Protein AF-A0A383VWU6-F1 (afdb_monomer)

Nearest PDB structures (foldseek):
  6yeu-assembly1_A  TM=5.140E-01  e=9.481E+00  Arabidopsis thaliana

InterPro domains:
  IPR003117 cAMP-dependent protein kinase regulatory subunit, dimerization-anchoring domain [PF02197] (18-50)
  IPR003117 cAMP-dependent protein kinase regulatory subunit, dimerization-anchoring domain [SM00394] (16-53)

Sequence (208 aa):
MDVEPIYCAEQIVVPSDLAGVLKAFTKEFIRSQPSNVIQFSAEYFANLAAQASSLHAVSPPSRQQLHQAYAQLQDTPTAPLADVNIACQAAGISDDTLQRVVAAGRIDTSKAVRVLEVLLLLLLTMSCETFAGTVQGIFEVFGSSSSNSSRDNVLPVADFLALLGHLAAYDSDVSAALQQQVAEALSGQLDTDYKGLLAIPALADKLA

Foldseek 3Di:
DDPDDPDDPVVDDDDPCVVVVVVVLVVVCVVVVDPDPVVSVVVVVVVVVVVVVVVPDQPQQDLQLLLQLCVVCVVPQWAQVVSSQVSSVVSVRDPSLQVVLCVVLVPDNVDTGGSLLSSLSSLVSVCPVAPLSSLQSCQSRAFDDDPPDDDWGKDFPVSVLVNLVSVVVVDVLSDPVNSVQSCVLCPPPGIDTSVSQCVRPSCVVRND

Mean predicted aligned error: 13.68 Å

Radius of gyration: 24.86 Å; Cα contacts (8 Å, |Δi|>4): 186; chains: 1; bounding box: 74×37×68 Å

Structure (mmCIF, N/CA/C/O backbone):
data_AF-A0A383VWU6-F1
#
_entry.id   AF-A0A383VWU6-F1
#
loop_
_atom_site.group_PDB
_atom_site.id
_atom_site.type_symbol
_atom_site.label_atom_id
_atom_site.label_alt_id
_atom_site.label_comp_id
_atom_site.label_asym_id
_atom_site.label_entity_id
_atom_site.label_seq_id
_atom_site.pdbx_PDB_ins_code
_atom_site.Cartn_x
_atom_site.Cartn_y
_atom_site.Cartn_z
_atom_site.occupancy
_atom_site.B_iso_or_equiv
_atom_site.auth_seq_id
_atom_site.auth_comp_id
_atom_site.auth_asym_id
_atom_site.auth_atom_id
_atom_site.pdbx_PDB_model_num
ATOM 1 N N . MET A 1 1 ? 54.947 -3.575 -33.507 1.00 40.09 1 MET A N 1
ATOM 2 C CA . MET A 1 1 ? 54.388 -2.365 -32.880 1.00 40.09 1 MET A CA 1
ATOM 3 C C . MET A 1 1 ? 53.102 -2.806 -32.236 1.00 40.09 1 MET A C 1
ATOM 5 O O . MET A 1 1 ? 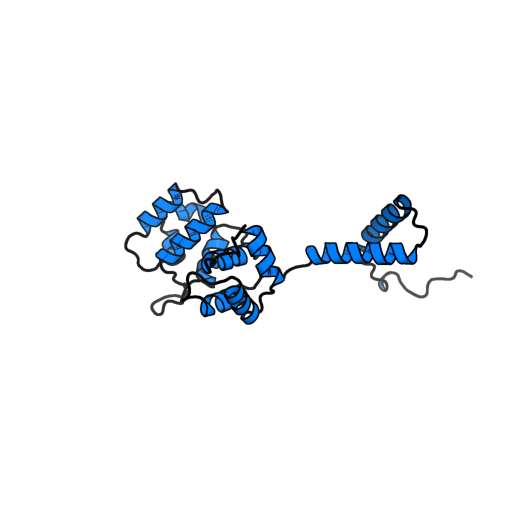52.124 -3.009 -32.946 1.00 40.09 1 MET A O 1
ATOM 9 N N . ASP A 1 2 ? 53.161 -3.084 -30.942 1.00 48.62 2 ASP A N 1
ATOM 10 C CA . ASP A 1 2 ? 52.004 -3.527 -30.177 1.00 48.62 2 ASP A CA 1
ATOM 11 C C . ASP A 1 2 ? 51.122 -2.304 -29.924 1.00 48.62 2 ASP A C 1
ATOM 13 O O . ASP A 1 2 ? 51.575 -1.295 -29.386 1.00 48.62 2 ASP A O 1
ATOM 17 N N . VAL A 1 3 ? 49.894 -2.343 -30.440 1.00 60.31 3 VAL A N 1
ATOM 18 C CA . VAL A 1 3 ? 48.913 -1.269 -30.266 1.00 60.31 3 VAL A CA 1
ATOM 19 C C . VAL A 1 3 ? 48.327 -1.435 -28.871 1.00 60.31 3 VAL A C 1
ATOM 21 O O . VAL A 1 3 ? 47.337 -2.140 -28.685 1.00 60.31 3 VAL A O 1
ATOM 24 N N . GLU A 1 4 ? 48.978 -0.837 -27.876 1.00 60.38 4 GLU A N 1
ATOM 25 C CA . GLU A 1 4 ? 48.410 -0.745 -26.535 1.00 60.38 4 GLU A CA 1
ATOM 26 C C . GLU A 1 4 ? 47.157 0.151 -26.572 1.00 60.38 4 GLU A C 1
ATOM 28 O O . GLU A 1 4 ? 47.201 1.256 -27.129 1.00 60.38 4 GLU A O 1
ATOM 33 N N . PRO A 1 5 ? 46.011 -0.310 -26.035 1.00 65.75 5 PRO A N 1
ATOM 34 C CA . PRO A 1 5 ? 44.797 0.493 -25.970 1.00 65.75 5 PRO A CA 1
ATOM 35 C C . PRO A 1 5 ? 45.034 1.789 -25.181 1.00 65.75 5 PRO A C 1
ATOM 37 O O . PRO A 1 5 ? 45.538 1.758 -24.064 1.00 65.75 5 PRO A O 1
ATOM 40 N N . ILE A 1 6 ? 44.615 2.927 -25.743 1.00 68.00 6 ILE A N 1
ATOM 41 C CA . ILE A 1 6 ? 44.799 4.280 -25.171 1.00 68.00 6 ILE A CA 1
ATOM 42 C C . ILE A 1 6 ? 44.040 4.467 -23.833 1.00 68.00 6 ILE A C 1
ATOM 44 O O . ILE A 1 6 ? 44.318 5.406 -23.090 1.00 68.00 6 ILE A O 1
ATOM 48 N N . TYR A 1 7 ? 43.096 3.578 -23.506 1.00 61.19 7 TYR A N 1
ATOM 49 C CA . TYR A 1 7 ? 42.248 3.657 -22.314 1.00 61.19 7 TYR A CA 1
ATOM 50 C C . TYR A 1 7 ? 42.588 2.551 -21.306 1.00 61.19 7 TYR A C 1
ATOM 52 O O . TYR A 1 7 ? 42.633 1.372 -21.660 1.00 61.19 7 TYR A O 1
ATOM 60 N N . CYS A 1 8 ? 42.777 2.927 -20.039 1.00 62.19 8 CYS A N 1
ATOM 61 C CA . CYS A 1 8 ? 42.994 1.985 -18.940 1.00 62.19 8 CYS A CA 1
ATOM 62 C C . CYS A 1 8 ? 41.666 1.324 -18.528 1.00 62.19 8 CYS A C 1
ATOM 64 O O . CYS A 1 8 ? 40.620 1.973 -18.534 1.00 62.19 8 CYS A O 1
ATOM 66 N N . ALA A 1 9 ? 41.701 0.052 -18.110 1.00 62.53 9 ALA A N 1
ATOM 67 C CA . ALA A 1 9 ? 40.510 -0.731 -17.741 1.00 62.53 9 ALA A CA 1
ATOM 68 C C . ALA A 1 9 ? 39.634 -0.078 -16.647 1.00 62.53 9 ALA A C 1
ATOM 70 O O . ALA A 1 9 ? 38.427 -0.288 -16.619 1.00 62.53 9 ALA A O 1
ATOM 71 N N . GLU A 1 10 ? 40.222 0.758 -15.790 1.00 67.56 10 GLU A N 1
ATOM 72 C CA . GLU A 1 10 ? 39.529 1.499 -14.725 1.00 67.56 10 GLU A CA 1
ATOM 73 C C . GLU A 1 10 ? 38.622 2.631 -15.246 1.00 67.56 10 GLU A C 1
ATOM 75 O O . GLU A 1 10 ? 37.745 3.101 -14.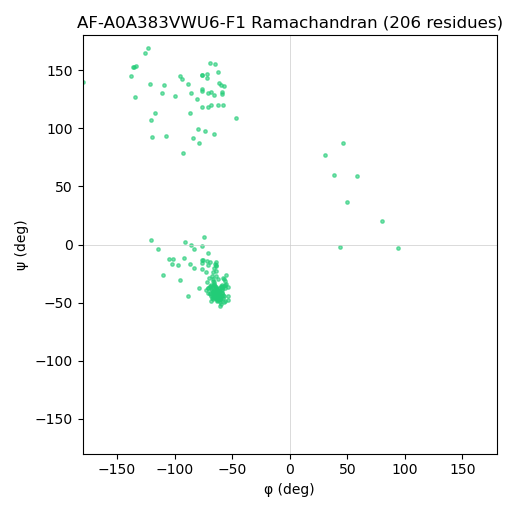527 1.00 67.56 10 GLU A O 1
ATOM 80 N N . GLN A 1 11 ? 38.808 3.076 -16.494 1.00 76.25 11 GLN A N 1
ATOM 81 C CA . GLN A 1 11 ? 38.025 4.160 -17.100 1.00 76.25 11 GLN A CA 1
ATOM 82 C C . GLN A 1 11 ? 36.729 3.665 -17.759 1.00 76.25 11 GLN A C 1
ATOM 84 O O . GLN A 1 11 ? 35.834 4.465 -18.031 1.00 76.25 11 GLN A O 1
ATOM 89 N N . ILE A 1 12 ? 36.613 2.358 -18.024 1.00 78.56 12 ILE A N 1
ATOM 90 C CA . ILE A 1 12 ? 35.447 1.745 -18.669 1.00 78.56 12 ILE A CA 1
ATOM 91 C C . ILE A 1 12 ? 34.676 0.957 -17.609 1.00 78.56 12 ILE A C 1
ATOM 93 O O . ILE A 1 12 ? 34.943 -0.216 -17.354 1.00 78.56 12 ILE A O 1
ATOM 97 N N . VAL A 1 13 ? 33.688 1.605 -16.995 1.00 80.75 13 VAL A N 1
ATOM 98 C CA . VAL A 1 13 ? 32.775 0.946 -16.055 1.00 80.75 13 VAL A CA 1
ATOM 99 C C . VAL A 1 13 ? 31.724 0.180 -16.854 1.00 80.75 13 VAL A C 1
ATOM 101 O O . VAL A 1 13 ? 30.760 0.757 -17.356 1.00 80.75 13 VAL A O 1
ATOM 104 N N . VAL A 1 14 ? 31.920 -1.130 -17.000 1.00 82.06 14 VAL A N 1
ATOM 105 C CA . VAL A 1 14 ? 30.929 -2.015 -17.620 1.00 82.06 14 VAL A CA 1
ATOM 106 C C . VAL A 1 14 ? 29.857 -2.369 -16.582 1.00 82.06 14 VAL A C 1
ATOM 108 O O . VAL A 1 14 ? 30.206 -2.885 -15.519 1.00 82.06 14 VAL A O 1
ATOM 111 N N . PRO A 1 15 ? 28.559 -2.141 -16.860 1.00 86.44 15 PRO A N 1
ATOM 112 C CA . PRO A 1 15 ? 27.489 -2.563 -15.958 1.00 86.44 15 PRO A CA 1
ATOM 113 C C . PRO A 1 15 ? 27.498 -4.085 -15.748 1.00 86.44 15 PRO A C 1
ATOM 115 O O . PRO A 1 15 ? 27.629 -4.835 -16.719 1.00 86.44 15 PRO A O 1
ATOM 118 N N . SER A 1 16 ? 27.301 -4.547 -14.507 1.00 85.50 16 SER A N 1
ATOM 119 C CA . SER A 1 16 ? 27.321 -5.979 -14.144 1.00 85.50 16 SER A CA 1
ATOM 120 C C . SER A 1 16 ? 26.343 -6.823 -14.964 1.00 85.50 16 SER A C 1
ATOM 122 O O . SER A 1 16 ? 26.639 -7.962 -15.324 1.00 85.50 16 SER A O 1
ATOM 124 N N . ASP A 1 17 ? 25.200 -6.237 -15.314 1.00 83.62 17 ASP A N 1
ATOM 125 C CA . ASP A 1 17 ? 24.075 -6.962 -15.905 1.00 83.62 17 ASP A CA 1
ATOM 126 C C . ASP A 1 17 ? 24.123 -6.980 -17.440 1.00 83.62 17 ASP A C 1
ATOM 128 O O . ASP A 1 17 ? 23.418 -7.762 -18.085 1.00 83.62 17 ASP A O 1
ATOM 132 N N . LEU A 1 18 ? 25.000 -6.168 -18.047 1.00 87.69 18 LEU A N 1
ATOM 133 C CA . LEU A 1 18 ? 25.104 -6.028 -19.501 1.00 87.69 18 LEU A CA 1
ATOM 134 C C . LEU A 1 18 ? 25.415 -7.369 -20.180 1.00 87.69 18 LEU A C 1
ATOM 136 O O . LEU A 1 18 ? 24.811 -7.714 -21.198 1.00 87.69 18 LEU A O 1
ATOM 140 N N . ALA A 1 19 ? 26.318 -8.158 -19.593 1.00 88.94 19 ALA A N 1
ATOM 141 C CA . ALA A 1 19 ? 26.678 -9.474 -20.112 1.00 88.94 19 ALA A CA 1
ATOM 142 C C . ALA A 1 19 ? 25.475 -10.437 -20.129 1.00 88.94 19 ALA A C 1
ATOM 144 O O . ALA A 1 19 ? 25.309 -11.214 -21.074 1.00 88.94 19 ALA A O 1
ATOM 145 N N . GLY A 1 20 ? 24.610 -10.363 -19.113 1.00 89.94 20 GLY A N 1
ATOM 146 C CA . GLY A 1 20 ? 23.385 -11.158 -19.030 1.00 89.94 20 GLY A CA 1
ATOM 147 C C . GLY A 1 20 ? 22.377 -10.783 -20.115 1.00 89.94 20 GLY A C 1
ATOM 148 O O . GLY A 1 20 ? 21.876 -11.663 -20.820 1.00 89.94 20 GLY A O 1
ATOM 149 N N . VAL A 1 21 ? 22.141 -9.481 -20.305 1.00 90.62 21 VAL A N 1
ATOM 150 C CA . VAL A 1 21 ? 21.221 -8.956 -21.328 1.00 90.62 21 VAL A CA 1
ATOM 151 C C . VAL A 1 21 ? 21.665 -9.373 -22.734 1.00 90.62 21 VAL A C 1
ATOM 153 O O . VAL A 1 21 ? 20.864 -9.912 -23.503 1.00 90.62 21 VAL A O 1
ATOM 156 N N . LEU A 1 22 ? 22.953 -9.206 -23.059 1.00 94.12 22 LEU A N 1
ATOM 157 C CA . LEU A 1 22 ? 23.504 -9.593 -24.363 1.00 94.12 22 LEU A CA 1
ATOM 158 C C . LEU A 1 22 ? 23.407 -11.103 -24.608 1.00 94.12 22 LEU A C 1
ATOM 160 O O . LEU A 1 22 ? 23.080 -11.533 -25.717 1.00 94.12 22 LEU A O 1
ATOM 164 N N . LYS A 1 23 ? 23.639 -11.924 -23.577 1.00 91.88 23 LYS A N 1
ATOM 165 C CA . LYS A 1 23 ? 23.513 -13.384 -23.668 1.00 91.88 23 LYS A CA 1
ATOM 166 C C . LYS A 1 23 ? 22.075 -13.814 -23.961 1.00 91.88 23 LYS A C 1
ATOM 168 O O . LYS A 1 23 ? 21.867 -14.677 -24.814 1.00 91.88 23 LYS A O 1
ATOM 173 N N . ALA A 1 24 ? 21.095 -13.222 -23.277 1.00 92.56 24 ALA A N 1
ATOM 174 C CA . ALA A 1 24 ? 19.678 -13.519 -23.488 1.00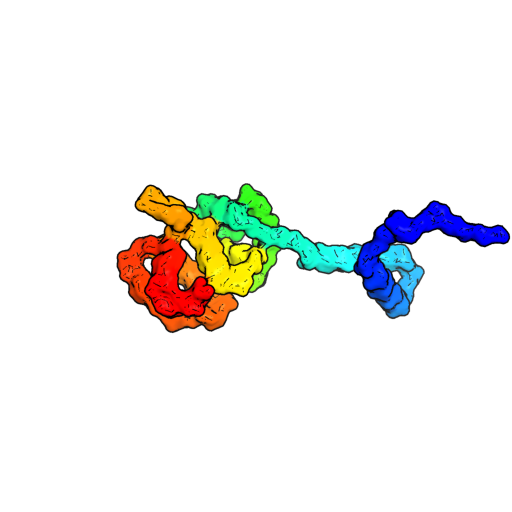 92.56 24 ALA A CA 1
ATOM 175 C C . ALA A 1 24 ? 19.228 -13.136 -24.906 1.00 92.56 24 ALA A C 1
ATOM 177 O O . ALA A 1 24 ? 18.658 -13.970 -25.610 1.00 92.56 24 ALA A O 1
ATOM 178 N N . PHE A 1 25 ? 19.583 -11.927 -25.355 1.00 95.25 25 PHE A N 1
ATOM 179 C CA . PHE A 1 25 ? 19.312 -11.473 -26.718 1.00 95.25 25 PHE A CA 1
ATOM 180 C C . PHE A 1 25 ? 19.925 -12.410 -27.765 1.00 95.25 25 PHE A C 1
ATOM 182 O O . PHE A 1 25 ? 19.229 -12.872 -28.665 1.00 95.25 25 PHE A O 1
ATOM 189 N N . THR A 1 26 ? 21.206 -12.756 -27.617 1.00 94.38 26 THR A N 1
ATOM 190 C CA . THR A 1 26 ? 21.916 -13.627 -28.569 1.00 94.38 26 THR A CA 1
ATOM 191 C C . THR A 1 26 ? 21.270 -15.010 -28.656 1.00 94.38 26 THR A C 1
ATOM 193 O O . THR A 1 26 ? 21.133 -15.566 -29.745 1.00 94.38 26 THR A O 1
ATOM 196 N N . LYS A 1 27 ? 20.829 -15.569 -27.523 1.00 95.06 27 LYS A N 1
ATOM 197 C CA . LYS A 1 27 ? 20.132 -16.860 -27.487 1.00 95.06 27 LYS A CA 1
ATOM 198 C C . LYS A 1 27 ? 18.813 -16.809 -28.259 1.00 95.06 27 LYS A C 1
ATOM 200 O O . LYS A 1 27 ? 18.537 -17.716 -29.041 1.00 95.06 27 LYS A O 1
ATOM 205 N N . GLU A 1 28 ? 18.023 -15.760 -28.054 1.00 93.31 28 GLU A N 1
ATOM 206 C CA . GLU A 1 28 ? 16.754 -15.583 -28.761 1.00 93.31 28 GLU A CA 1
ATOM 207 C C . GLU A 1 28 ? 16.956 -15.306 -30.248 1.00 93.31 28 GLU A C 1
ATOM 209 O O . GLU A 1 28 ? 16.257 -15.888 -31.070 1.00 93.31 28 GLU A O 1
ATOM 214 N N . PHE A 1 29 ? 17.974 -14.525 -30.604 1.00 93.94 29 PHE A N 1
ATOM 215 C CA . PHE A 1 29 ? 18.350 -14.256 -31.988 1.00 93.94 29 PHE A CA 1
ATOM 216 C C . PHE A 1 29 ? 18.746 -15.531 -32.755 1.00 93.94 29 PHE A C 1
ATOM 218 O O . PHE A 1 29 ? 18.285 -15.765 -33.871 1.00 93.94 29 PHE A O 1
ATOM 225 N N . ILE A 1 30 ? 19.571 -16.395 -32.148 1.00 93.81 30 ILE A N 1
ATOM 226 C CA . ILE A 1 30 ? 19.969 -17.681 -32.750 1.00 93.81 30 ILE A CA 1
ATOM 227 C C . ILE A 1 30 ? 18.759 -18.608 -32.909 1.00 93.81 30 ILE A C 1
ATOM 229 O O . ILE A 1 30 ? 18.676 -19.350 -33.888 1.00 93.81 30 ILE A O 1
ATOM 233 N N . ARG A 1 31 ? 17.822 -18.576 -31.955 1.00 92.94 31 ARG A N 1
ATOM 234 C CA . ARG A 1 31 ? 16.615 -19.411 -31.967 1.00 92.94 31 ARG A CA 1
ATOM 235 C C . ARG A 1 31 ? 15.618 -18.979 -33.040 1.00 92.94 31 ARG A C 1
ATOM 237 O O . ARG A 1 31 ? 15.023 -19.840 -33.678 1.00 92.94 31 ARG A O 1
ATOM 244 N N . SER A 1 32 ? 15.413 -17.675 -33.208 1.00 89.88 32 SER A N 1
ATOM 245 C CA . SER A 1 32 ? 14.420 -17.123 -34.133 1.00 89.88 32 SER A CA 1
ATOM 246 C C . SER A 1 32 ? 14.917 -17.020 -35.575 1.00 89.88 32 SER A C 1
ATOM 248 O O . SER A 1 32 ? 14.085 -16.945 -36.474 1.00 89.88 32 SER A O 1
ATOM 250 N N . GLN A 1 33 ? 16.241 -17.025 -35.791 1.00 93.38 33 GLN A N 1
ATOM 251 C CA . GLN A 1 33 ? 16.896 -16.854 -37.098 1.00 93.38 33 GLN A CA 1
ATOM 252 C C . GLN A 1 33 ? 16.198 -15.810 -37.990 1.00 93.38 33 GLN A C 1
ATOM 254 O O . GLN A 1 33 ? 15.702 -16.133 -39.074 1.00 93.38 33 GLN A O 1
ATOM 259 N N . PRO A 1 34 ? 16.113 -14.550 -37.534 1.00 93.06 34 PRO A N 1
ATOM 260 C CA . PRO A 1 34 ? 15.328 -13.539 -38.216 1.00 93.06 34 PRO A CA 1
ATOM 261 C C . PRO A 1 34 ? 16.010 -13.121 -39.522 1.00 93.06 34 PRO A C 1
ATOM 263 O O . PRO A 1 34 ? 17.230 -12.974 -39.594 1.00 93.06 34 PRO A O 1
ATOM 266 N N . SER A 1 35 ? 15.210 -12.859 -40.553 1.00 92.19 35 SER A N 1
ATOM 267 C CA . SER A 1 35 ? 15.702 -12.354 -41.840 1.00 92.19 35 SER A CA 1
ATOM 268 C C . SER A 1 35 ? 16.206 -10.909 -41.754 1.00 92.19 35 SER A C 1
ATOM 270 O O . SER A 1 35 ? 17.106 -10.526 -42.499 1.00 92.19 35 SER A O 1
ATOM 272 N N . ASN A 1 36 ? 15.651 -10.109 -40.835 1.00 94.38 36 ASN A N 1
ATOM 273 C CA . ASN A 1 36 ? 16.046 -8.723 -40.599 1.00 94.38 36 ASN A CA 1
ATOM 274 C C . ASN A 1 36 ? 16.527 -8.516 -39.157 1.00 94.38 36 ASN A C 1
ATOM 276 O O . ASN A 1 36 ? 15.737 -8.462 -38.214 1.00 94.38 36 ASN A O 1
ATOM 280 N N . VAL A 1 37 ? 17.841 -8.346 -39.011 1.00 93.31 37 VAL A N 1
ATOM 281 C CA . VAL A 1 37 ? 18.512 -8.184 -37.716 1.00 93.31 37 VAL A CA 1
ATOM 282 C C . VAL A 1 37 ? 18.060 -6.923 -36.988 1.00 93.31 37 VAL A C 1
ATOM 284 O O . VAL A 1 37 ? 17.779 -6.974 -35.792 1.00 93.31 37 VAL A O 1
ATOM 287 N N . ILE A 1 38 ? 17.982 -5.795 -37.697 1.00 94.56 38 ILE A N 1
ATOM 288 C CA . ILE A 1 38 ? 17.682 -4.494 -37.089 1.00 94.56 38 ILE A CA 1
ATOM 289 C C . ILE A 1 38 ? 16.249 -4.476 -36.573 1.00 94.56 38 ILE A C 1
ATOM 291 O O . ILE A 1 38 ? 16.016 -4.089 -35.430 1.00 94.56 38 ILE A O 1
ATOM 295 N N . GLN A 1 39 ? 15.307 -4.955 -37.388 1.00 93.12 39 GLN A N 1
ATOM 296 C CA . GLN A 1 39 ? 13.901 -5.010 -37.002 1.00 93.12 39 GLN A CA 1
ATOM 297 C C . GLN A 1 39 ? 13.685 -5.942 -35.805 1.00 93.12 39 GLN A C 1
ATOM 299 O O . GLN A 1 39 ? 13.097 -5.523 -34.812 1.00 93.12 39 GLN A O 1
ATOM 304 N N . PHE A 1 40 ? 14.237 -7.160 -35.851 1.00 95.19 40 PHE A N 1
ATOM 305 C CA . PHE A 1 40 ? 14.147 -8.093 -34.729 1.00 95.19 40 PHE A CA 1
ATOM 306 C C . PHE A 1 40 ? 14.758 -7.516 -33.447 1.00 95.19 40 PHE A C 1
ATOM 308 O O . PHE A 1 40 ? 14.187 -7.665 -32.372 1.00 95.19 40 PHE A O 1
ATOM 315 N N . SER A 1 41 ? 15.904 -6.837 -33.546 1.00 94.69 41 SER A N 1
ATOM 316 C CA . SER A 1 41 ? 16.549 -6.223 -32.380 1.00 94.69 41 SER A CA 1
ATOM 317 C C . SER A 1 41 ? 15.680 -5.122 -31.776 1.00 94.69 41 SER A C 1
ATOM 319 O O . SER A 1 41 ? 15.486 -5.099 -30.562 1.00 94.69 41 SER A O 1
ATOM 321 N N . ALA A 1 42 ? 15.129 -4.237 -32.613 1.00 92.88 42 ALA A N 1
ATOM 322 C CA . ALA A 1 42 ? 14.250 -3.164 -32.162 1.00 92.88 42 ALA A CA 1
ATOM 323 C C . ALA A 1 42 ? 13.003 -3.721 -31.462 1.00 92.88 42 ALA A C 1
ATOM 325 O O . ALA A 1 42 ? 12.681 -3.295 -30.356 1.00 92.88 42 ALA A O 1
ATOM 326 N N . GLU A 1 43 ? 12.347 -4.715 -32.062 1.00 93.00 43 GLU A N 1
ATOM 327 C CA . GLU A 1 43 ? 11.168 -5.370 -31.490 1.00 93.00 43 GLU A CA 1
ATOM 328 C C . GLU A 1 43 ? 11.501 -6.117 -30.191 1.00 93.00 43 GLU A C 1
ATOM 330 O O . GLU A 1 43 ? 10.788 -5.979 -29.198 1.00 93.00 43 GLU A O 1
ATOM 335 N N . TYR A 1 44 ? 12.606 -6.867 -30.153 1.00 94.12 44 TYR A N 1
ATOM 336 C CA . TYR A 1 44 ? 13.042 -7.601 -28.965 1.00 94.12 44 TYR A CA 1
ATOM 337 C C . TYR A 1 44 ? 13.283 -6.666 -27.778 1.00 94.12 44 TYR A C 1
ATOM 339 O O . TYR A 1 44 ? 12.738 -6.891 -26.696 1.00 94.12 44 TYR A O 1
ATOM 347 N N . PHE A 1 45 ? 14.069 -5.601 -27.969 1.00 94.12 45 PHE A N 1
ATOM 348 C CA . PHE A 1 45 ? 14.364 -4.662 -26.888 1.00 94.12 45 PHE A CA 1
ATOM 349 C C . PHE A 1 45 ? 13.162 -3.789 -26.527 1.00 94.12 45 PHE A C 1
ATOM 351 O O . PHE A 1 45 ? 12.997 -3.492 -25.349 1.00 94.12 45 PHE A O 1
ATOM 358 N N . ALA A 1 46 ? 12.283 -3.442 -27.475 1.00 88.50 46 ALA A N 1
ATOM 359 C CA . ALA A 1 46 ? 11.023 -2.763 -27.167 1.00 88.50 46 ALA A CA 1
ATOM 360 C C . ALA A 1 46 ? 10.106 -3.640 -26.299 1.00 88.50 46 ALA A C 1
ATOM 362 O O . ALA A 1 46 ? 9.568 -3.169 -25.301 1.00 88.50 46 ALA A O 1
ATOM 363 N N . ASN A 1 47 ? 9.983 -4.930 -26.619 1.00 87.44 47 ASN A N 1
ATOM 364 C CA . ASN A 1 47 ? 9.199 -5.879 -25.829 1.00 87.44 47 ASN A CA 1
ATOM 365 C C . ASN A 1 47 ? 9.821 -6.140 -24.456 1.00 87.44 47 ASN A C 1
ATOM 367 O O . ASN A 1 47 ? 9.098 -6.265 -23.468 1.00 87.44 47 ASN A O 1
ATOM 371 N N . LEU A 1 48 ? 11.151 -6.234 -24.379 1.00 87.12 48 LEU A N 1
ATOM 372 C CA . LEU A 1 48 ? 11.863 -6.383 -23.114 1.00 87.12 48 LEU A CA 1
ATOM 373 C C . LEU A 1 48 ? 11.706 -5.129 -22.251 1.00 87.12 48 LEU A C 1
ATOM 375 O O . LEU A 1 48 ? 11.467 -5.254 -21.057 1.00 87.12 48 LEU A O 1
ATOM 379 N N . ALA A 1 49 ? 11.775 -3.938 -22.851 1.00 81.88 49 ALA A N 1
ATOM 380 C CA . ALA A 1 49 ? 11.536 -2.672 -22.174 1.00 81.88 49 ALA A CA 1
ATOM 381 C C . ALA A 1 49 ? 10.084 -2.552 -21.705 1.00 81.88 49 ALA A C 1
ATOM 383 O O . ALA A 1 49 ? 9.878 -2.196 -20.562 1.00 81.88 49 ALA A O 1
ATOM 384 N N . ALA A 1 50 ? 9.083 -2.919 -22.509 1.00 74.94 50 ALA A N 1
ATOM 385 C CA . ALA A 1 50 ? 7.678 -2.892 -22.097 1.00 74.94 50 ALA A CA 1
ATOM 386 C C . ALA A 1 50 ? 7.381 -3.878 -20.950 1.00 74.94 50 ALA A C 1
ATOM 388 O O . ALA A 1 50 ? 6.697 -3.532 -19.987 1.00 74.94 50 ALA A O 1
ATOM 389 N N . GLN A 1 51 ? 7.945 -5.090 -21.008 1.00 71.69 51 GLN A N 1
ATOM 390 C CA . GLN A 1 51 ? 7.875 -6.056 -19.906 1.00 71.69 51 GLN A CA 1
ATOM 391 C C . GLN A 1 51 ? 8.607 -5.538 -18.668 1.00 71.69 51 GLN A C 1
ATOM 393 O O . GLN A 1 51 ? 8.074 -5.605 -17.562 1.00 71.69 51 GLN A O 1
ATOM 398 N N . ALA A 1 52 ? 9.794 -4.959 -18.842 1.00 63.28 52 ALA A N 1
ATOM 399 C CA . ALA A 1 52 ? 10.528 -4.335 -17.757 1.00 63.28 52 ALA A CA 1
ATOM 400 C C . ALA A 1 52 ? 9.762 -3.141 -17.189 1.00 63.28 52 ALA A C 1
ATOM 402 O O . ALA A 1 52 ? 9.718 -3.035 -15.985 1.00 63.28 52 ALA A O 1
ATOM 403 N N . SER A 1 53 ? 9.082 -2.313 -17.985 1.00 54.31 53 SER A N 1
ATOM 404 C CA . SER A 1 53 ? 8.215 -1.209 -17.544 1.00 54.31 53 SER A CA 1
ATOM 405 C C . SER A 1 53 ? 6.971 -1.705 -16.810 1.00 54.31 53 SER A C 1
ATOM 407 O O . SER A 1 53 ? 6.534 -1.073 -15.855 1.00 54.31 53 SER A O 1
ATOM 409 N N . SER A 1 54 ? 6.446 -2.885 -17.159 1.00 51.25 54 SER A N 1
ATOM 410 C CA . SER A 1 54 ? 5.426 -3.550 -16.337 1.00 51.25 54 SER A CA 1
ATOM 411 C C . SER A 1 54 ? 5.972 -3.991 -14.965 1.00 51.25 54 SER A C 1
ATOM 413 O O . SER A 1 54 ? 5.201 -4.131 -14.015 1.00 51.25 54 SER A O 1
ATOM 415 N N . LEU A 1 55 ? 7.295 -4.117 -14.824 1.00 49.88 55 LEU A N 1
ATOM 416 C CA . LEU A 1 55 ? 8.011 -4.416 -13.578 1.00 49.88 55 LEU A CA 1
ATOM 417 C C . LEU A 1 55 ? 8.720 -3.185 -12.968 1.00 49.88 55 LEU A C 1
ATOM 419 O O . LEU A 1 55 ? 9.144 -3.238 -11.815 1.00 49.88 55 LEU A O 1
ATOM 423 N N . HIS A 1 56 ? 8.844 -2.075 -13.703 1.00 46.03 56 HIS A N 1
ATOM 424 C CA . HIS A 1 56 ? 9.617 -0.906 -13.311 1.00 46.03 56 HIS A CA 1
ATOM 425 C C . HIS A 1 56 ? 8.736 -0.045 -12.424 1.00 46.03 56 HIS A C 1
ATOM 427 O O . HIS A 1 56 ? 7.958 0.777 -12.895 1.00 46.03 56 HIS A O 1
ATOM 433 N N . ALA A 1 57 ? 8.874 -0.322 -11.129 1.00 47.84 57 ALA A N 1
ATOM 434 C CA . ALA A 1 57 ? 8.669 0.576 -10.009 1.00 47.84 57 ALA A CA 1
ATOM 435 C C . ALA A 1 57 ? 7.616 1.655 -10.268 1.00 47.84 57 ALA A C 1
ATOM 437 O O . ALA A 1 57 ? 7.921 2.836 -10.431 1.00 47.84 57 ALA A O 1
ATOM 438 N N . VAL A 1 58 ? 6.354 1.241 -10.184 1.00 54.56 58 VAL A N 1
ATOM 439 C CA . VAL A 1 58 ? 5.417 2.077 -9.448 1.00 54.56 58 VAL A CA 1
ATOM 440 C C . VAL A 1 58 ? 6.130 2.432 -8.145 1.00 54.56 58 VAL A C 1
ATOM 442 O O . VAL A 1 58 ? 6.389 1.542 -7.333 1.00 54.56 58 VAL A O 1
ATOM 445 N N . SER A 1 59 ? 6.549 3.692 -7.997 1.00 66.31 59 SER A N 1
ATOM 446 C CA . SER A 1 59 ? 7.064 4.143 -6.712 1.00 66.31 59 SER A CA 1
ATOM 447 C C . SER A 1 59 ? 5.933 3.892 -5.730 1.00 66.31 59 SER A C 1
ATOM 449 O O . SER A 1 59 ? 4.825 4.399 -5.954 1.00 66.31 59 SER A O 1
ATOM 451 N N . PRO A 1 60 ? 6.158 3.070 -4.700 1.00 70.56 60 PRO A N 1
ATOM 452 C CA . PRO A 1 60 ? 5.112 2.837 -3.739 1.00 70.56 60 PRO A CA 1
ATOM 453 C C . PRO A 1 60 ? 4.803 4.211 -3.096 1.00 70.56 60 PRO A C 1
ATOM 455 O O . PRO A 1 60 ? 5.720 5.020 -2.888 1.00 70.56 60 PRO A O 1
ATOM 458 N N . PRO A 1 61 ? 3.521 4.531 -2.869 1.00 81.12 61 PRO A N 1
ATOM 459 C CA . PRO A 1 61 ? 3.098 5.864 -2.450 1.00 81.12 61 PRO A CA 1
ATOM 460 C C . PRO A 1 61 ? 3.583 6.148 -1.033 1.00 81.12 61 PRO A C 1
ATOM 462 O O . PRO A 1 61 ? 3.360 5.329 -0.155 1.00 81.12 61 PRO A O 1
ATOM 465 N N . SER A 1 62 ? 4.210 7.294 -0.769 1.00 84.81 62 SER A N 1
ATOM 466 C CA . SER A 1 62 ? 4.692 7.583 0.587 1.00 84.81 62 SER A CA 1
ATOM 467 C C . SER A 1 62 ? 3.530 7.720 1.583 1.00 84.81 62 SER A C 1
ATOM 469 O O . SER A 1 62 ? 2.415 8.101 1.214 1.00 84.81 62 SER A O 1
ATOM 471 N N . ARG A 1 63 ? 3.788 7.473 2.877 1.00 82.25 63 ARG A N 1
ATOM 472 C CA . ARG A 1 63 ? 2.770 7.617 3.942 1.00 82.25 63 ARG A CA 1
ATOM 473 C C . ARG A 1 63 ? 2.109 8.999 3.935 1.00 82.25 63 ARG A C 1
ATOM 475 O O . ARG A 1 63 ? 0.905 9.103 4.136 1.00 82.25 63 ARG A O 1
ATOM 482 N N . GLN A 1 64 ? 2.877 10.048 3.634 1.00 83.69 64 GLN A N 1
ATOM 483 C CA . GLN A 1 64 ? 2.359 11.412 3.526 1.00 83.69 64 GLN A CA 1
ATOM 484 C C . GLN A 1 64 ? 1.380 11.569 2.353 1.00 83.69 64 GLN A C 1
ATOM 486 O O . GLN A 1 64 ? 0.364 12.243 2.498 1.00 83.69 64 GLN A O 1
ATOM 491 N N . GLN A 1 65 ? 1.655 10.932 1.210 1.00 87.44 65 GLN A N 1
ATOM 492 C CA . GLN A 1 65 ? 0.752 10.957 0.056 1.00 87.44 65 GLN A CA 1
ATOM 493 C C . GLN A 1 65 ? -0.551 10.213 0.363 1.00 87.44 65 GLN A C 1
ATOM 495 O O . GLN A 1 65 ? -1.630 10.702 0.044 1.00 87.44 65 GLN A O 1
ATOM 500 N N . LEU A 1 66 ? -0.471 9.066 1.044 1.00 86.44 66 LEU A N 1
ATOM 501 C CA . LEU A 1 66 ? -1.663 8.325 1.465 1.00 86.44 66 LEU A CA 1
ATOM 502 C C . LEU A 1 66 ? -2.502 9.110 2.472 1.00 86.44 66 LEU A C 1
ATOM 504 O O . LEU A 1 66 ? -3.718 9.176 2.318 1.00 86.44 66 LEU A O 1
ATOM 508 N N . HIS A 1 67 ? -1.865 9.757 3.450 1.00 86.50 67 HIS A N 1
ATOM 509 C CA . HIS A 1 67 ? -2.562 10.611 4.408 1.00 86.50 67 HIS A CA 1
ATOM 510 C C . HIS A 1 67 ? -3.250 11.796 3.713 1.00 86.50 67 HIS A C 1
ATOM 512 O O . HIS A 1 67 ? -4.399 12.111 4.007 1.00 86.50 67 HIS A O 1
ATOM 518 N N . GLN A 1 68 ? -2.587 12.424 2.737 1.00 87.12 68 GLN A N 1
ATOM 519 C CA . GLN A 1 68 ? -3.171 13.521 1.967 1.00 87.12 68 GLN A CA 1
ATOM 520 C C . GLN A 1 68 ? -4.360 13.065 1.107 1.00 87.12 68 GLN A C 1
ATOM 522 O O . GLN A 1 68 ? -5.367 13.769 1.046 1.00 87.12 68 GLN A O 1
ATOM 527 N N . ALA A 1 69 ? -4.267 11.894 0.471 1.00 87.38 69 ALA A N 1
ATOM 528 C CA . ALA A 1 69 ? -5.378 11.309 -0.278 1.00 87.38 69 ALA A CA 1
ATOM 529 C C . ALA A 1 69 ? -6.553 10.949 0.649 1.00 87.38 69 ALA A C 1
ATOM 531 O O . ALA A 1 69 ? -7.705 11.219 0.315 1.00 87.38 69 ALA A O 1
ATOM 532 N N . TYR A 1 70 ? -6.265 10.401 1.835 1.00 87.44 70 TYR A N 1
ATOM 533 C CA . TYR A 1 70 ? -7.275 10.108 2.850 1.00 87.44 70 TYR A CA 1
ATOM 534 C C . TYR A 1 70 ? -7.975 11.373 3.349 1.00 87.44 70 TYR A C 1
ATOM 536 O O . TYR A 1 70 ? -9.198 11.417 3.366 1.00 87.44 70 TYR A O 1
ATOM 544 N N . ALA A 1 71 ? -7.230 12.431 3.674 1.00 86.12 71 ALA A N 1
ATOM 545 C CA . ALA A 1 71 ? -7.794 13.686 4.169 1.00 86.12 71 ALA A CA 1
ATOM 546 C C . ALA A 1 71 ? -8.798 14.327 3.190 1.00 86.12 71 ALA A C 1
ATOM 548 O O . ALA A 1 71 ? -9.731 15.001 3.618 1.00 86.12 71 ALA A O 1
ATOM 549 N N . GLN A 1 72 ? -8.641 14.101 1.880 1.00 86.12 72 GLN A N 1
ATOM 550 C CA . GLN A 1 72 ? -9.591 14.571 0.863 1.00 86.12 72 GLN A CA 1
ATOM 551 C C . GLN A 1 72 ? -10.880 13.741 0.796 1.00 86.12 72 GLN A C 1
ATOM 553 O O . GLN A 1 72 ? -11.888 14.226 0.286 1.00 86.12 72 GLN A O 1
ATOM 558 N N . LEU A 1 73 ? -10.852 12.504 1.291 1.00 85.56 73 LEU A N 1
ATOM 559 C CA . LEU A 1 73 ? -11.944 11.537 1.185 1.00 85.56 73 LEU A CA 1
ATOM 560 C C . LEU A 1 73 ? -12.477 11.065 2.547 1.00 85.56 73 LEU A C 1
ATOM 562 O O . LEU A 1 73 ? -13.365 10.218 2.575 1.00 85.56 73 LEU A O 1
ATOM 566 N N . GLN A 1 74 ? -11.977 11.604 3.663 1.00 80.50 74 GLN A N 1
ATOM 567 C CA . GLN A 1 74 ? -12.305 11.155 5.025 1.00 80.50 74 GLN A CA 1
ATOM 568 C C . GLN A 1 74 ? -13.815 11.180 5.320 1.00 80.50 74 GLN A C 1
ATOM 570 O O . GLN A 1 74 ? -14.333 10.283 5.975 1.00 80.50 74 GLN A O 1
ATOM 575 N N . ASP A 1 75 ? -14.542 12.157 4.765 1.00 81.69 75 ASP A N 1
ATOM 576 C CA . ASP A 1 75 ? -15.992 12.303 4.953 1.00 81.69 75 ASP A CA 1
ATOM 577 C C . ASP A 1 75 ? -16.812 11.411 3.999 1.00 81.69 75 ASP A C 1
ATOM 579 O O . ASP A 1 75 ? -18.043 11.384 4.052 1.00 81.69 75 ASP A O 1
ATOM 583 N N . THR A 1 76 ? -16.143 10.689 3.093 1.00 82.81 76 THR A N 1
ATOM 584 C CA . THR A 1 76 ? -16.767 9.911 2.018 1.00 82.81 76 THR A CA 1
ATOM 585 C C . THR A 1 76 ? -16.410 8.426 2.151 1.00 82.81 76 THR A C 1
ATOM 587 O O . THR A 1 76 ? -15.412 7.972 1.594 1.00 82.81 76 THR A O 1
ATOM 590 N N . PRO A 1 77 ? -17.233 7.610 2.837 1.00 80.06 77 PRO A N 1
ATOM 591 C CA . PRO A 1 77 ? -16.917 6.197 3.069 1.00 80.06 77 PRO A CA 1
ATOM 592 C C . PRO A 1 77 ? -16.912 5.363 1.776 1.00 80.06 77 PRO A C 1
ATOM 594 O O . PRO A 1 77 ? -16.178 4.376 1.660 1.00 80.06 77 PRO A O 1
ATOM 597 N N . THR A 1 78 ? -17.719 5.759 0.786 1.00 85.81 78 THR A N 1
ATOM 598 C CA . THR A 1 78 ? -17.792 5.120 -0.533 1.00 85.81 78 THR A CA 1
ATOM 599 C C . THR A 1 78 ? -17.787 6.158 -1.642 1.00 85.81 78 THR A C 1
ATOM 601 O O . THR A 1 78 ? -18.643 7.042 -1.646 1.00 85.81 78 THR A O 1
ATOM 604 N N . ALA A 1 79 ? -16.885 6.008 -2.606 1.00 86.44 79 ALA A N 1
ATOM 605 C CA . ALA A 1 79 ? -16.735 6.911 -3.743 1.00 86.44 79 ALA A CA 1
ATOM 606 C C . ALA A 1 79 ? -16.542 6.107 -5.041 1.00 86.44 79 ALA A C 1
ATOM 608 O O . ALA A 1 79 ? -16.054 4.972 -4.998 1.00 86.44 79 ALA A O 1
ATOM 609 N N . PRO A 1 80 ? -16.929 6.636 -6.213 1.00 88.19 80 PRO A N 1
ATOM 610 C CA . PRO A 1 80 ? -16.544 6.021 -7.477 1.00 88.19 80 PRO A CA 1
ATOM 611 C C . PRO A 1 80 ? -15.015 6.040 -7.616 1.00 88.19 80 PRO A C 1
ATOM 613 O O . PRO A 1 80 ? -14.348 6.963 -7.149 1.00 88.19 80 PRO A O 1
ATOM 616 N N . LEU A 1 81 ? -14.449 5.038 -8.297 1.00 85.50 81 LEU A N 1
ATOM 617 C CA . LEU A 1 81 ? -12.992 4.927 -8.453 1.00 85.50 81 LEU A CA 1
ATOM 618 C C . LEU A 1 81 ? -12.370 6.174 -9.103 1.00 85.50 81 LEU A C 1
ATOM 620 O O . LEU A 1 81 ? -11.231 6.510 -8.802 1.00 85.50 81 LEU A O 1
ATOM 624 N N . ALA A 1 82 ? -13.120 6.875 -9.957 1.00 86.81 82 ALA A N 1
ATOM 625 C CA . ALA A 1 82 ? -12.681 8.125 -10.570 1.00 86.81 82 ALA A CA 1
ATOM 626 C C . ALA A 1 82 ? -12.363 9.209 -9.525 1.00 86.81 82 ALA A C 1
ATOM 628 O O . ALA A 1 82 ? -11.322 9.851 -9.624 1.00 86.81 82 ALA A O 1
ATOM 629 N N . ASP A 1 83 ? -13.200 9.363 -8.497 1.00 88.12 83 ASP A N 1
ATOM 630 C CA . ASP A 1 83 ? -12.993 10.362 -7.442 1.00 88.12 83 ASP A CA 1
ATOM 631 C C . ASP A 1 83 ? -11.810 9.973 -6.547 1.00 88.12 83 ASP A C 1
ATOM 633 O O . ASP A 1 83 ? -10.998 10.821 -6.173 1.00 88.12 83 ASP A O 1
ATOM 637 N N . VAL A 1 84 ? -11.650 8.670 -6.281 1.00 86.62 84 VAL A N 1
ATOM 638 C CA . VAL A 1 84 ? -10.474 8.143 -5.571 1.00 86.62 84 VAL A CA 1
ATOM 639 C C . VAL A 1 84 ? -9.198 8.383 -6.375 1.00 86.62 84 VAL A C 1
ATOM 641 O O . VAL A 1 84 ? -8.197 8.820 -5.816 1.00 86.62 84 VAL A O 1
ATOM 644 N N . ASN A 1 85 ? -9.234 8.168 -7.691 1.00 88.88 85 ASN A N 1
ATOM 645 C CA . ASN A 1 85 ? -8.104 8.433 -8.575 1.00 88.88 85 ASN A CA 1
ATOM 646 C C . ASN A 1 85 ? -7.741 9.923 -8.592 1.00 88.88 85 ASN A C 1
ATOM 648 O O . ASN A 1 85 ? -6.569 10.262 -8.463 1.00 88.88 85 ASN A O 1
ATOM 652 N N . ILE A 1 86 ? -8.728 10.821 -8.651 1.00 88.75 86 ILE A N 1
ATOM 653 C CA . ILE A 1 86 ? -8.492 12.269 -8.563 1.00 88.75 86 ILE A CA 1
ATOM 654 C C . ILE A 1 86 ? -7.782 12.625 -7.248 1.00 88.75 86 ILE A C 1
ATOM 656 O O . ILE A 1 86 ? -6.787 13.351 -7.275 1.00 88.75 86 ILE A O 1
ATOM 660 N N . ALA A 1 87 ? -8.233 12.081 -6.114 1.00 88.50 87 ALA A N 1
ATOM 661 C CA . ALA A 1 87 ? -7.603 12.329 -4.817 1.00 88.50 87 ALA A CA 1
ATOM 662 C C . ALA A 1 87 ? -6.179 11.748 -4.729 1.00 88.50 87 ALA A C 1
ATOM 664 O O . ALA A 1 87 ? -5.249 12.406 -4.255 1.00 88.50 87 ALA A O 1
ATOM 665 N N . CYS A 1 88 ? -5.975 10.535 -5.248 1.00 88.25 88 CYS A N 1
ATOM 666 C CA . CYS A 1 88 ? -4.664 9.899 -5.344 1.00 88.25 88 CYS A CA 1
ATOM 667 C C . CYS A 1 88 ? -3.697 10.722 -6.212 1.00 88.25 88 CYS A C 1
ATOM 669 O O . CYS A 1 88 ? -2.574 10.993 -5.785 1.00 88.25 88 CYS A O 1
ATOM 671 N N . GLN A 1 89 ? -4.133 11.191 -7.382 1.00 88.38 89 GLN A N 1
ATOM 672 C CA . GLN A 1 89 ? -3.330 12.038 -8.268 1.00 88.38 89 GLN A CA 1
ATOM 673 C C . GLN A 1 89 ? -3.007 13.391 -7.632 1.00 88.38 89 GLN A C 1
ATOM 675 O O . GLN A 1 89 ? -1.873 13.859 -7.737 1.00 88.38 89 GLN A O 1
ATOM 680 N N . ALA A 1 90 ? -3.961 13.999 -6.920 1.00 88.25 90 ALA A N 1
ATOM 681 C CA . ALA A 1 90 ? -3.738 15.240 -6.181 1.00 88.25 90 ALA A CA 1
ATOM 682 C C . ALA A 1 90 ? -2.689 15.081 -5.065 1.00 88.25 90 ALA A C 1
ATOM 684 O O . ALA A 1 90 ? -1.971 16.031 -4.753 1.00 88.25 90 ALA A O 1
ATOM 685 N N . ALA A 1 91 ? -2.565 13.880 -4.495 1.00 87.50 91 ALA A N 1
ATOM 686 C CA . ALA A 1 91 ? -1.513 13.520 -3.548 1.00 87.50 91 ALA A CA 1
ATOM 687 C C . ALA A 1 91 ? -0.202 13.043 -4.219 1.00 87.50 91 ALA A C 1
ATOM 689 O O . ALA A 1 91 ? 0.772 12.730 -3.535 1.00 87.50 91 ALA A O 1
ATOM 690 N N . GLY A 1 92 ? -0.139 12.987 -5.553 1.00 84.06 92 GLY A N 1
ATOM 691 C CA . GLY A 1 92 ? 1.038 12.546 -6.308 1.00 84.06 92 GLY A CA 1
ATOM 692 C C . GLY A 1 92 ? 1.209 11.024 -6.400 1.00 84.06 92 GLY A C 1
ATOM 693 O O . GLY A 1 92 ? 2.318 10.552 -6.653 1.00 84.06 92 GLY A O 1
ATOM 694 N N . ILE A 1 93 ? 0.140 10.256 -6.182 1.00 86.94 93 ILE A N 1
ATOM 695 C CA . ILE A 1 93 ? 0.085 8.808 -6.415 1.00 86.94 93 ILE A CA 1
ATOM 696 C C . ILE A 1 93 ? -0.275 8.576 -7.886 1.00 86.94 93 ILE A C 1
ATOM 698 O O . ILE A 1 93 ? -1.229 9.162 -8.398 1.00 86.94 93 ILE A O 1
ATOM 702 N N . SER A 1 94 ? 0.492 7.731 -8.579 1.00 85.44 94 SER A N 1
ATOM 703 C CA . SER A 1 94 ? 0.256 7.464 -10.002 1.00 85.44 94 SER A CA 1
ATOM 704 C C . SER A 1 94 ? -1.004 6.621 -10.230 1.00 85.44 94 SER A C 1
ATOM 706 O O . SER A 1 94 ? -1.316 5.737 -9.428 1.00 85.44 94 SER A O 1
ATOM 708 N N . ASP A 1 95 ? -1.699 6.851 -11.348 1.00 85.31 95 ASP A N 1
ATOM 709 C CA . ASP A 1 95 ? -2.849 6.024 -11.747 1.00 85.31 95 ASP A CA 1
ATOM 710 C C . ASP A 1 95 ? -2.434 4.556 -11.938 1.00 85.31 95 ASP A C 1
ATOM 712 O O . ASP A 1 95 ? -3.138 3.653 -11.498 1.00 85.31 95 ASP A O 1
ATOM 716 N N . ASP A 1 96 ? -1.230 4.304 -12.462 1.00 81.44 96 ASP A N 1
ATOM 717 C CA . ASP A 1 96 ? -0.676 2.951 -12.586 1.00 81.44 96 ASP A CA 1
ATOM 718 C C . ASP A 1 96 ? -0.565 2.229 -11.231 1.00 81.44 96 ASP A C 1
ATOM 720 O O . ASP A 1 96 ? -0.809 1.022 -11.150 1.00 81.44 96 ASP A O 1
ATOM 724 N N . THR A 1 97 ? -0.235 2.951 -10.149 1.00 83.31 97 THR A N 1
ATOM 725 C CA . THR A 1 97 ? -0.262 2.413 -8.778 1.00 83.31 97 THR A CA 1
ATOM 726 C C . THR A 1 97 ? -1.670 1.968 -8.418 1.00 83.31 97 THR A C 1
ATOM 728 O O . THR A 1 97 ? -1.878 0.830 -7.999 1.00 83.31 97 THR A O 1
ATOM 731 N N . LEU A 1 98 ? -2.641 2.862 -8.596 1.00 85.31 98 LEU A N 1
ATOM 732 C CA . LEU A 1 98 ? -4.020 2.635 -8.195 1.00 85.31 98 LEU A CA 1
ATOM 733 C C . LEU A 1 98 ? -4.653 1.480 -8.981 1.00 85.31 98 LEU A C 1
ATOM 735 O O . LEU A 1 98 ? -5.254 0.594 -8.378 1.00 85.31 98 LEU A O 1
ATOM 739 N N . GLN A 1 99 ? -4.460 1.431 -10.301 1.00 83.81 99 GLN A N 1
ATOM 740 C CA . GLN A 1 99 ? -4.982 0.357 -11.151 1.00 83.81 99 GLN A CA 1
ATOM 741 C C . GLN A 1 99 ? -4.434 -1.015 -10.745 1.00 83.81 99 GLN A C 1
ATOM 743 O O . GLN A 1 99 ? -5.181 -1.993 -10.697 1.00 83.81 99 GLN A O 1
ATOM 748 N N . ARG A 1 100 ? -3.145 -1.106 -10.392 1.00 78.69 100 ARG A N 1
ATOM 749 C CA . ARG A 1 100 ? -2.553 -2.361 -9.899 1.00 78.69 100 ARG A CA 1
ATOM 750 C C . ARG A 1 100 ? -3.155 -2.795 -8.577 1.00 78.69 100 ARG A C 1
ATOM 752 O O . ARG A 1 100 ? -3.433 -3.978 -8.406 1.00 78.69 100 ARG A O 1
ATOM 759 N N . VAL A 1 101 ? -3.361 -1.854 -7.662 1.00 82.06 101 VAL A N 1
ATOM 760 C CA . VAL A 1 101 ? -3.974 -2.137 -6.365 1.00 82.06 101 VAL A CA 1
ATOM 761 C C . VAL A 1 101 ? -5.408 -2.625 -6.522 1.00 82.06 101 VAL A C 1
ATOM 763 O O . VAL A 1 101 ? -5.785 -3.634 -5.934 1.00 82.06 101 VAL A O 1
ATOM 766 N N . VAL A 1 102 ? -6.186 -1.959 -7.369 1.00 83.75 102 VAL A N 1
ATOM 767 C CA . VAL A 1 102 ? -7.562 -2.347 -7.690 1.00 83.75 102 VAL A CA 1
ATOM 768 C C . VAL A 1 102 ? -7.606 -3.741 -8.322 1.00 83.75 102 VAL A C 1
ATOM 770 O O . VAL A 1 102 ? -8.424 -4.573 -7.923 1.00 83.75 102 VAL A O 1
ATOM 773 N N . ALA A 1 103 ? -6.691 -4.030 -9.254 1.00 81.31 103 ALA A N 1
ATOM 774 C CA . ALA A 1 103 ? -6.571 -5.346 -9.874 1.00 81.31 103 ALA A CA 1
ATOM 775 C C . ALA A 1 103 ? -6.160 -6.436 -8.864 1.00 81.31 103 ALA A C 1
ATOM 777 O O . ALA A 1 103 ? -6.711 -7.537 -8.894 1.00 81.31 103 ALA A O 1
ATOM 778 N N . ALA A 1 104 ? -5.231 -6.135 -7.952 1.00 77.38 104 ALA A N 1
ATOM 779 C CA . ALA A 1 104 ? -4.767 -7.059 -6.917 1.00 77.38 104 ALA A CA 1
ATOM 780 C C . ALA A 1 104 ? -5.843 -7.339 -5.856 1.00 77.38 104 ALA A C 1
ATOM 782 O O . ALA A 1 104 ? -6.053 -8.492 -5.481 1.00 77.38 104 ALA A O 1
ATOM 783 N N . GLY A 1 105 ? -6.566 -6.302 -5.426 1.00 73.38 105 GLY A N 1
ATOM 784 C CA . GLY A 1 105 ? -7.661 -6.390 -4.458 1.00 73.38 105 GLY A CA 1
ATOM 785 C C . GLY A 1 105 ? -8.966 -6.950 -5.025 1.00 73.38 105 GLY A C 1
ATOM 786 O O . GLY A 1 105 ? -9.939 -7.078 -4.291 1.00 73.38 105 GLY A O 1
ATOM 787 N N . ARG A 1 106 ? -9.016 -7.279 -6.328 1.00 77.81 106 ARG A N 1
ATOM 788 C CA . ARG A 1 106 ? -10.229 -7.747 -7.031 1.00 77.81 106 ARG A CA 1
ATOM 789 C C . ARG A 1 106 ? -11.442 -6.844 -6.775 1.00 77.81 106 ARG A C 1
ATOM 791 O O . ARG A 1 106 ? -12.568 -7.325 -6.645 1.00 77.81 106 ARG A O 1
ATOM 798 N N . ILE A 1 107 ? -11.201 -5.539 -6.686 1.00 78.12 107 ILE A N 1
ATOM 799 C CA . ILE A 1 107 ? -12.241 -4.564 -6.375 1.00 78.12 107 ILE A CA 1
ATOM 800 C C . ILE A 1 107 ? -13.175 -4.436 -7.578 1.00 78.12 107 ILE A C 1
ATOM 802 O O . ILE A 1 107 ? -12.732 -4.233 -8.709 1.00 78.12 107 ILE A O 1
ATOM 806 N N . ASP A 1 108 ? -14.479 -4.526 -7.328 1.00 76.25 108 ASP A N 1
ATOM 807 C CA . ASP A 1 108 ? -15.497 -4.321 -8.354 1.00 76.25 108 ASP A CA 1
ATOM 808 C C . ASP A 1 108 ? -15.611 -2.827 -8.695 1.00 76.25 108 ASP A C 1
ATOM 810 O O . ASP A 1 108 ? -16.284 -2.052 -8.014 1.00 76.25 108 ASP A O 1
ATOM 814 N N . THR A 1 109 ? -14.939 -2.422 -9.770 1.00 75.25 109 THR A N 1
ATOM 815 C CA . THR A 1 109 ? -14.916 -1.038 -10.264 1.00 75.25 109 THR A CA 1
ATOM 816 C C . THR A 1 109 ? -16.236 -0.588 -10.888 1.00 75.25 109 THR A C 1
ATOM 818 O O . THR A 1 109 ? -16.390 0.593 -11.197 1.00 75.25 109 THR A O 1
ATOM 821 N N . SER A 1 110 ? -17.205 -1.496 -11.065 1.00 72.06 110 SER A N 1
ATOM 822 C CA . SER A 1 110 ? -18.535 -1.159 -11.586 1.00 72.06 110 SER A CA 1
ATOM 823 C C . SER A 1 110 ? -19.433 -0.468 -10.554 1.00 72.06 110 SER A C 1
ATOM 825 O O . SER A 1 110 ? -20.470 0.094 -10.915 1.00 72.06 110 SER A O 1
ATOM 827 N N . LYS A 1 111 ? -19.046 -0.489 -9.271 1.00 79.25 111 LYS A N 1
ATOM 828 C CA . LYS A 1 111 ? -19.794 0.095 -8.151 1.00 79.25 111 LYS A CA 1
ATOM 829 C C . LYS A 1 111 ? -18.950 1.120 -7.398 1.00 79.25 111 LYS A C 1
ATOM 831 O O . LYS A 1 111 ? -17.745 1.236 -7.602 1.00 79.25 111 LYS A O 1
ATOM 836 N N . ALA A 1 112 ? -19.606 1.870 -6.510 1.00 83.00 112 ALA A N 1
ATOM 837 C CA . ALA A 1 112 ? -18.902 2.710 -5.550 1.00 83.00 112 ALA A CA 1
ATOM 838 C C . ALA A 1 112 ? -17.979 1.836 -4.691 1.00 83.00 112 ALA A C 1
ATOM 840 O O . ALA A 1 112 ? -18.403 0.816 -4.141 1.00 83.00 112 ALA A O 1
ATOM 841 N N . VAL A 1 113 ? -16.721 2.247 -4.602 1.00 84.06 113 VAL A N 1
ATOM 842 C CA . VAL A 1 113 ? -15.666 1.525 -3.906 1.00 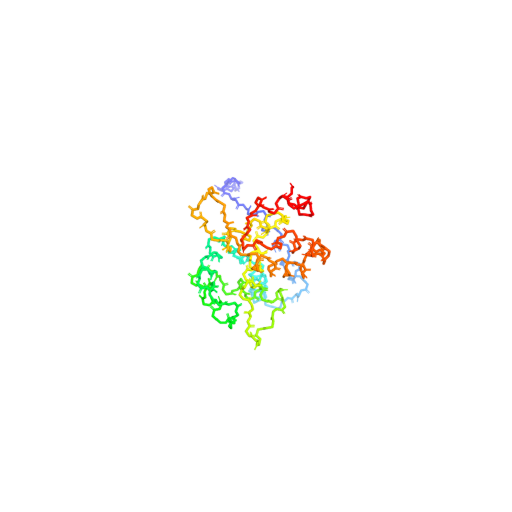84.06 113 VAL A CA 1
ATOM 843 C C . VAL A 1 113 ? -15.533 2.082 -2.493 1.00 84.06 113 VAL A C 1
ATOM 845 O O . VAL A 1 113 ? -15.706 3.281 -2.269 1.00 84.06 113 VAL A O 1
ATOM 848 N N . ARG A 1 114 ? -15.225 1.217 -1.523 1.00 84.19 114 ARG A N 1
ATOM 849 C CA . ARG A 1 114 ? -14.898 1.649 -0.162 1.00 84.19 114 ARG A CA 1
ATOM 850 C C . ARG A 1 114 ? -13.530 2.318 -0.158 1.00 84.19 114 ARG A C 1
ATOM 852 O O . ARG A 1 114 ? -12.526 1.679 -0.463 1.00 84.19 114 ARG A O 1
ATOM 859 N N . VAL A 1 115 ? -13.494 3.596 0.210 1.00 84.94 115 VAL A N 1
ATOM 860 C CA . VAL A 1 115 ? -12.263 4.402 0.183 1.00 84.94 115 VAL A CA 1
ATOM 861 C C . VAL A 1 115 ? -11.193 3.795 1.092 1.00 84.94 115 VAL A C 1
ATOM 863 O O . VAL A 1 115 ? -10.049 3.626 0.673 1.00 84.94 115 VAL A O 1
ATOM 866 N N . LEU A 1 116 ? -11.586 3.390 2.303 1.00 84.12 116 LEU A N 1
ATOM 867 C CA . LEU A 1 116 ? -10.694 2.763 3.279 1.00 84.12 116 LEU A CA 1
ATOM 868 C C . LEU A 1 116 ? -10.047 1.476 2.752 1.00 84.12 116 LEU A C 1
ATOM 870 O O . LEU A 1 116 ? -8.870 1.250 2.996 1.00 84.12 116 LEU A O 1
ATOM 874 N N . GLU A 1 117 ? -10.776 0.658 1.990 1.00 85.56 117 GLU A N 1
ATOM 875 C CA . GLU A 1 117 ? -10.247 -0.587 1.420 1.00 85.56 117 GLU A CA 1
ATOM 876 C C . GLU A 1 117 ? -9.166 -0.315 0.368 1.00 85.56 117 GLU A C 1
ATOM 878 O O . GLU A 1 117 ? -8.101 -0.928 0.393 1.00 85.56 117 GLU A O 1
ATOM 883 N N . VAL A 1 118 ? -9.404 0.648 -0.526 1.00 84.50 118 VAL A N 1
ATOM 884 C CA . VAL A 1 118 ? -8.438 1.020 -1.572 1.00 84.50 118 VAL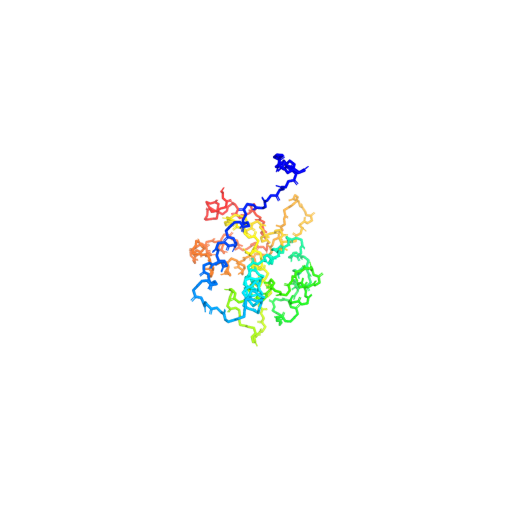 A CA 1
ATOM 885 C C . VAL A 1 118 ? -7.174 1.614 -0.965 1.00 84.50 118 VAL A C 1
ATOM 887 O O . VAL A 1 118 ? -6.067 1.232 -1.345 1.00 84.50 118 VAL A O 1
ATOM 890 N N . LEU A 1 119 ? -7.326 2.536 -0.013 1.00 83.94 119 LEU A N 1
ATOM 891 C CA . LEU A 1 119 ? -6.193 3.173 0.652 1.00 83.94 119 LEU A CA 1
ATOM 892 C C . LEU A 1 119 ? -5.425 2.183 1.536 1.00 83.94 119 LEU A C 1
ATOM 894 O O . LEU A 1 119 ? -4.199 2.255 1.593 1.00 83.94 119 LEU A O 1
ATOM 898 N N . LEU A 1 120 ? -6.111 1.229 2.173 1.00 84.06 120 LEU A N 1
ATOM 899 C CA . LEU A 1 120 ? -5.474 0.132 2.901 1.00 84.06 120 LEU A CA 1
ATOM 900 C C . LEU A 1 120 ? -4.648 -0.745 1.960 1.00 84.06 120 LEU A C 1
ATOM 902 O O . LEU A 1 120 ? -3.510 -1.074 2.272 1.00 84.06 120 LEU A O 1
ATOM 906 N N . LEU A 1 121 ? -5.177 -1.102 0.791 1.00 82.75 121 LEU A N 1
ATOM 907 C CA . LEU A 1 121 ? -4.415 -1.897 -0.167 1.00 82.75 121 LEU A CA 1
ATOM 908 C C . LEU A 1 121 ? -3.221 -1.122 -0.737 1.00 82.75 121 LEU A C 1
ATOM 910 O O . LEU A 1 121 ? -2.155 -1.703 -0.926 1.00 82.75 121 LEU A O 1
ATOM 914 N N . LEU A 1 122 ? -3.356 0.191 -0.949 1.00 83.44 122 LEU A N 1
ATOM 915 C CA . LEU A 1 122 ? -2.222 1.055 -1.281 1.00 83.44 122 LEU A CA 1
ATOM 916 C C . LEU A 1 122 ? -1.182 1.080 -0.153 1.00 83.44 122 LEU A C 1
ATOM 918 O O . LEU A 1 122 ? 0.011 0.992 -0.437 1.00 83.44 122 LEU A O 1
ATOM 922 N N . LEU A 1 123 ? -1.605 1.122 1.112 1.00 83.62 123 LEU A N 1
ATOM 923 C CA . LEU A 1 123 ? -0.701 0.977 2.253 1.00 83.62 123 LEU A CA 1
ATOM 924 C C . LEU A 1 123 ? 0.005 -0.389 2.238 1.00 83.62 123 LEU A C 1
ATOM 926 O O . LEU A 1 123 ? 1.211 -0.446 2.448 1.00 83.62 123 LEU A O 1
ATOM 930 N N . LEU A 1 124 ? -0.691 -1.477 1.905 1.00 79.44 124 LEU A N 1
ATOM 931 C CA . LEU A 1 124 ? -0.079 -2.806 1.788 1.00 79.44 124 LEU A CA 1
ATOM 932 C C . LEU A 1 124 ? 0.967 -2.883 0.659 1.00 79.44 124 LEU A C 1
ATOM 934 O O . LEU A 1 124 ? 1.927 -3.645 0.771 1.00 79.44 124 LEU A O 1
ATOM 938 N N . THR A 1 125 ? 0.859 -2.060 -0.394 1.00 74.56 125 THR A N 1
ATOM 939 C CA . THR A 1 125 ? 1.898 -1.991 -1.445 1.00 74.56 125 THR A CA 1
ATOM 940 C C . THR A 1 125 ? 3.219 -1.368 -0.996 1.00 74.56 125 THR A C 1
ATOM 942 O O . THR A 1 125 ? 4.226 -1.544 -1.678 1.00 74.56 125 THR A O 1
ATOM 945 N N . MET A 1 126 ? 3.251 -0.678 0.149 1.00 69.38 126 MET A N 1
ATOM 946 C CA . MET A 1 126 ? 4.470 -0.097 0.729 1.00 69.38 126 MET A CA 1
ATOM 947 C C . MET A 1 126 ? 5.413 -1.126 1.373 1.00 69.38 126 MET A C 1
ATOM 949 O O . MET A 1 126 ? 6.400 -0.724 1.987 1.00 69.38 126 MET A O 1
ATOM 953 N N . SER A 1 127 ? 5.138 -2.428 1.248 1.00 60.25 127 SER A N 1
ATOM 954 C CA . SER A 1 127 ? 5.901 -3.488 1.916 1.00 60.25 127 SER A CA 1
ATOM 955 C C . SER A 1 127 ? 5.884 -3.319 3.437 1.00 60.25 127 SER A C 1
ATOM 957 O O . SER A 1 127 ? 6.926 -3.190 4.077 1.00 60.25 127 SER A O 1
ATOM 959 N N . CYS A 1 128 ? 4.698 -3.311 4.048 1.00 64.06 128 CYS A N 1
ATOM 960 C CA . CYS A 1 128 ? 4.619 -3.558 5.484 1.00 64.06 128 CYS A CA 1
ATOM 961 C C . CYS A 1 128 ? 5.072 -5.006 5.734 1.00 64.06 128 CYS A C 1
ATOM 963 O O . CYS A 1 128 ? 4.297 -5.942 5.579 1.00 64.06 128 CYS A O 1
ATOM 965 N N . GLU A 1 129 ? 6.354 -5.190 6.060 1.00 66.69 129 GLU A N 1
ATOM 966 C CA . GLU A 1 129 ? 6.971 -6.515 6.240 1.00 66.69 129 GLU A CA 1
ATOM 967 C C . GLU A 1 129 ? 6.380 -7.284 7.434 1.00 66.69 129 GLU A C 1
ATOM 969 O O . GLU A 1 129 ? 6.541 -8.498 7.533 1.00 66.69 129 GLU A O 1
ATOM 974 N N . THR A 1 130 ? 5.685 -6.583 8.336 1.00 80.50 130 THR A N 1
ATOM 975 C CA . THR A 1 130 ? 5.085 -7.145 9.547 1.00 80.50 130 THR A CA 1
ATOM 976 C C . THR A 1 130 ? 3.658 -6.642 9.769 1.00 80.50 130 THR A C 1
ATOM 978 O O . THR A 1 130 ? 3.287 -5.525 9.384 1.00 80.50 130 THR A O 1
ATOM 981 N N . PHE A 1 131 ? 2.855 -7.457 10.459 1.00 81.62 131 PHE A N 1
ATOM 982 C CA . PHE A 1 131 ? 1.517 -7.077 10.918 1.00 81.62 131 PHE A CA 1
ATOM 983 C C . PHE A 1 131 ? 1.567 -5.816 11.798 1.00 81.62 131 PHE A C 1
ATOM 985 O O . PHE A 1 131 ? 0.823 -4.866 11.554 1.00 81.62 131 PHE A O 1
ATOM 992 N N . ALA A 1 132 ? 2.527 -5.744 12.728 1.00 82.50 132 ALA A N 1
ATOM 993 C CA . ALA A 1 132 ? 2.800 -4.557 13.542 1.00 82.50 132 ALA A CA 1
ATOM 994 C C . ALA A 1 132 ? 3.029 -3.292 12.696 1.00 82.50 132 ALA A C 1
ATOM 996 O O . ALA A 1 132 ? 2.402 -2.260 12.935 1.00 82.50 132 ALA A O 1
ATOM 997 N N . GLY A 1 133 ? 3.864 -3.379 11.654 1.00 82.06 133 GLY A N 1
ATOM 998 C CA . GLY A 1 133 ? 4.135 -2.261 10.749 1.00 82.06 133 GLY A CA 1
ATOM 999 C C . GLY A 1 133 ? 2.914 -1.831 9.929 1.00 82.06 133 GLY A C 1
ATOM 1000 O O . GLY A 1 133 ? 2.751 -0.642 9.654 1.00 82.06 133 GLY A O 1
ATOM 1001 N N . THR A 1 134 ? 2.035 -2.775 9.581 1.00 84.00 134 THR A N 1
ATOM 1002 C CA . THR A 1 134 ? 0.758 -2.490 8.905 1.00 84.00 134 THR A CA 1
ATOM 1003 C C . THR A 1 134 ? -0.193 -1.743 9.832 1.00 84.00 134 THR A C 1
ATOM 1005 O O . THR A 1 134 ? -0.732 -0.703 9.459 1.00 84.00 134 THR A O 1
ATOM 1008 N N . VAL A 1 135 ? -0.361 -2.233 11.063 1.00 84.19 135 VAL A N 1
ATOM 1009 C CA . VAL A 1 135 ? -1.236 -1.616 12.066 1.00 84.19 135 VAL A CA 1
ATOM 1010 C C . VAL A 1 135 ? -0.725 -0.229 12.449 1.00 84.19 135 VAL A C 1
ATOM 1012 O O . VAL A 1 135 ? -1.504 0.718 12.467 1.00 84.19 135 VAL A O 1
ATOM 1015 N N . GLN A 1 136 ? 0.581 -0.056 12.659 1.00 84.62 136 GLN A N 1
ATOM 1016 C CA . GLN A 1 136 ? 1.163 1.267 12.889 1.00 84.62 136 GLN A CA 1
ATOM 1017 C C . GLN A 1 136 ? 0.945 2.199 11.684 1.00 84.62 136 GLN A C 1
ATOM 1019 O O . GLN A 1 136 ? 0.552 3.352 11.858 1.00 84.62 136 GLN A O 1
ATOM 1024 N N . GLY A 1 137 ? 1.133 1.694 10.460 1.00 83.44 137 GLY A N 1
ATOM 1025 C CA . GLY A 1 137 ? 0.855 2.436 9.230 1.00 83.44 137 GLY A CA 1
ATOM 1026 C C . GLY A 1 137 ? -0.603 2.889 9.119 1.00 83.44 137 GLY A C 1
ATOM 1027 O O . GLY A 1 137 ? -0.855 4.004 8.670 1.00 83.44 137 GLY A O 1
ATOM 1028 N N . ILE A 1 138 ? -1.555 2.076 9.590 1.00 87.38 138 ILE A N 1
ATOM 1029 C CA . ILE A 1 138 ? -2.975 2.439 9.651 1.00 87.38 138 ILE A CA 1
ATOM 1030 C C . ILE A 1 138 ? -3.183 3.667 10.544 1.00 87.38 138 ILE A C 1
ATOM 1032 O O . ILE A 1 138 ? -3.812 4.628 10.108 1.00 87.38 138 ILE A O 1
ATOM 1036 N N . PHE A 1 139 ? -2.623 3.689 11.757 1.00 86.19 139 PHE A N 1
ATOM 1037 C CA . PHE A 1 139 ? -2.745 4.857 12.640 1.00 86.19 139 PHE A CA 1
ATOM 1038 C C . PHE A 1 139 ? -2.023 6.086 12.086 1.00 86.19 139 PHE A C 1
ATOM 1040 O O . PHE A 1 139 ? -2.495 7.204 12.253 1.00 86.19 139 PHE A O 1
ATOM 1047 N N . GLU A 1 140 ? -0.891 5.912 11.410 1.00 83.94 140 GLU A N 1
ATOM 1048 C CA . GLU A 1 140 ? -0.165 7.028 10.797 1.00 83.94 140 GLU A CA 1
ATOM 1049 C C . GLU A 1 140 ? -0.883 7.646 9.595 1.00 83.94 140 GLU A C 1
ATOM 1051 O O . GLU A 1 140 ? -0.818 8.858 9.407 1.00 83.94 140 GLU A O 1
ATOM 1056 N N . VAL A 1 141 ? -1.562 6.832 8.785 1.00 83.75 141 VAL A N 1
ATOM 1057 C CA . VAL A 1 141 ? -2.244 7.295 7.570 1.00 83.75 141 VAL A CA 1
ATOM 1058 C C . VAL A 1 141 ? -3.673 7.743 7.857 1.00 83.75 141 VAL A C 1
ATOM 1060 O O . VAL A 1 141 ? -4.084 8.790 7.360 1.00 83.75 141 VAL A O 1
ATOM 1063 N N . PHE A 1 142 ? -4.424 6.978 8.649 1.00 84.31 142 PHE A N 1
ATOM 1064 C CA . PHE A 1 142 ? -5.855 7.201 8.881 1.00 84.31 142 PHE A CA 1
ATOM 1065 C C . PHE A 1 142 ? -6.164 7.863 10.225 1.00 84.31 142 PHE A C 1
ATOM 1067 O O . PHE A 1 142 ? -7.269 8.366 10.422 1.00 84.31 142 PHE A O 1
ATOM 1074 N N . GLY A 1 143 ? -5.216 7.857 11.163 1.00 82.75 143 GLY A N 1
ATOM 1075 C CA . GLY A 1 143 ? -5.431 8.431 12.483 1.00 82.75 143 GLY A CA 1
ATOM 1076 C C . GLY A 1 143 ? -5.378 9.958 12.473 1.00 82.75 143 GLY A C 1
ATOM 1077 O O . GLY A 1 143 ? -4.608 10.584 11.743 1.00 82.75 143 GLY A O 1
ATOM 1078 N N . SER A 1 144 ? -6.197 10.560 13.329 1.00 77.31 144 SER A N 1
ATOM 1079 C CA . SER A 1 144 ? -6.172 11.992 13.615 1.00 77.31 144 SER A CA 1
ATOM 1080 C C . SER A 1 144 ? -5.294 12.264 14.836 1.00 77.31 144 SER A C 1
ATOM 1082 O O . SER A 1 144 ? -5.286 11.496 15.799 1.00 77.31 144 SER A O 1
ATOM 1084 N N . SER A 1 145 ? -4.545 13.367 14.824 1.00 70.88 145 SER A N 1
ATOM 1085 C CA . SER A 1 145 ? -3.737 13.761 15.983 1.00 70.88 145 SER A CA 1
ATOM 1086 C C . SER A 1 145 ? -4.652 14.180 17.140 1.00 70.88 145 SER A C 1
ATOM 1088 O O . SER A 1 145 ? -5.439 15.117 17.003 1.00 70.88 145 SER A O 1
ATOM 1090 N N . SER A 1 146 ? -4.565 13.491 18.283 1.00 62.56 146 SER A N 1
ATOM 1091 C CA . SER A 1 146 ? -5.346 13.841 19.476 1.00 62.56 146 SER A CA 1
ATOM 1092 C C . SER A 1 146 ? -4.764 15.067 20.180 1.00 62.56 146 SER A C 1
ATOM 1094 O O . SER A 1 146 ? -3.566 15.144 20.458 1.00 62.56 146 SER A O 1
ATOM 1096 N N . SER A 1 147 ? -5.622 16.032 20.520 1.00 56.03 147 SER A N 1
ATOM 1097 C CA . SER A 1 147 ? -5.217 17.299 21.141 1.00 56.03 147 SER A CA 1
ATOM 1098 C C . SER A 1 147 ? -4.755 17.167 22.598 1.00 56.03 147 SER A C 1
ATOM 1100 O O . SER A 1 147 ? -4.183 18.116 23.132 1.00 56.03 147 SER A O 1
ATOM 1102 N N . ASN A 1 148 ? -5.018 16.034 23.264 1.00 54.47 148 ASN A N 1
ATOM 1103 C CA . ASN A 1 148 ? -5.019 15.979 24.730 1.00 54.47 148 ASN A CA 1
ATOM 1104 C C . ASN A 1 148 ? -3.930 15.119 25.387 1.00 54.47 148 ASN A C 1
ATOM 1106 O O . ASN A 1 148 ? -3.841 15.146 26.613 1.00 54.47 148 ASN A O 1
ATOM 1110 N N . SER A 1 149 ? -3.073 14.395 24.661 1.00 50.72 149 SE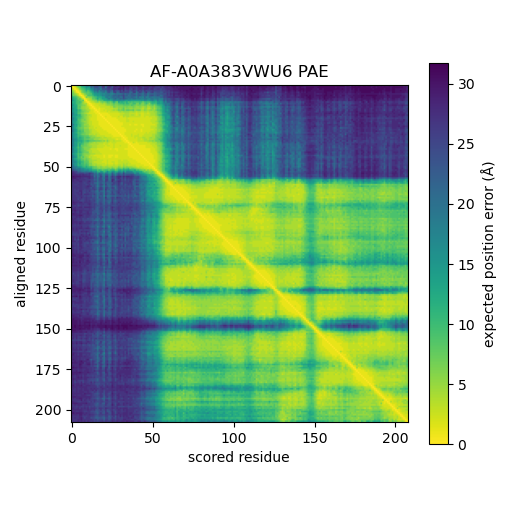R A N 1
ATOM 1111 C CA . SER A 1 149 ? -1.782 13.905 25.195 1.00 50.72 149 SER A CA 1
ATOM 1112 C C . SER A 1 149 ? -0.978 13.115 24.159 1.00 50.72 149 SER A C 1
ATOM 1114 O O . SER A 1 149 ? -1.521 12.302 23.430 1.00 50.72 149 SER A O 1
ATOM 1116 N N . SER A 1 150 ? 0.343 13.342 24.164 1.00 51.16 150 SER A N 1
ATOM 1117 C CA . SER A 1 150 ? 1.402 12.478 23.617 1.00 51.16 150 SER A CA 1
ATOM 1118 C C . SER A 1 150 ? 1.180 11.901 22.212 1.00 51.16 150 SER A C 1
ATOM 1120 O O . SER A 1 150 ? 0.797 10.751 22.135 1.00 51.16 150 SER A O 1
ATOM 1122 N N . ARG A 1 151 ? 1.564 12.641 21.153 1.00 56.12 151 ARG A N 1
ATOM 1123 C CA . ARG A 1 151 ? 2.098 12.195 19.829 1.00 56.12 151 ARG A CA 1
ATOM 1124 C C . ARG A 1 151 ? 1.453 11.016 19.067 1.00 56.12 151 ARG A C 1
ATOM 1126 O O . ARG A 1 151 ? 1.902 10.738 17.960 1.00 56.12 151 ARG A O 1
ATOM 1133 N N . ASP A 1 152 ? 0.443 10.362 19.604 1.00 65.81 152 ASP A N 1
ATOM 1134 C CA . ASP A 1 152 ? -0.103 9.117 19.106 1.00 65.81 152 ASP A CA 1
ATOM 1135 C C . ASP A 1 152 ? -1.361 9.456 18.310 1.00 65.81 152 ASP A C 1
ATOM 1137 O O . ASP A 1 152 ? -2.233 10.211 18.756 1.00 65.81 152 ASP A O 1
ATOM 1141 N N . ASN A 1 153 ? -1.407 8.953 17.082 1.00 80.44 153 ASN A N 1
ATOM 1142 C CA . ASN A 1 153 ? -2.552 9.142 16.212 1.00 80.44 153 ASN A CA 1
ATOM 1143 C C . ASN A 1 153 ? -3.674 8.217 16.667 1.00 80.44 153 ASN A C 1
ATOM 1145 O O . ASN A 1 153 ? -3.455 7.033 16.930 1.00 80.44 153 ASN A O 1
ATOM 1149 N N . VAL A 1 154 ? -4.870 8.780 16.750 1.00 83.75 154 VAL A N 1
ATOM 1150 C CA . VAL A 1 154 ? -6.057 8.111 17.262 1.00 83.75 154 VAL A CA 1
ATOM 1151 C C . VAL A 1 154 ? -6.999 7.831 16.101 1.00 83.75 154 VAL A C 1
ATOM 1153 O O . VAL A 1 154 ? -7.181 8.681 15.227 1.00 83.75 154 VAL A O 1
ATOM 1156 N N . LEU A 1 155 ? -7.578 6.635 16.079 1.00 85.75 155 LEU A N 1
ATOM 1157 C CA . LEU A 1 155 ? -8.526 6.208 15.056 1.00 85.75 155 LEU A CA 1
ATOM 1158 C C . LEU A 1 155 ? -9.859 5.826 15.719 1.00 85.75 155 LEU A C 1
ATOM 1160 O O . LEU A 1 155 ? -9.833 5.141 16.750 1.00 85.75 155 LEU A O 1
ATOM 1164 N N . PRO A 1 156 ? -11.014 6.202 15.141 1.00 86.12 156 PRO A N 1
ATOM 1165 C CA . PRO A 1 156 ? -12.302 5.722 15.617 1.00 86.12 156 PRO A CA 1
ATOM 1166 C C . PRO A 1 156 ? -12.350 4.193 15.603 1.00 86.12 156 PRO A C 1
ATOM 1168 O O . PRO A 1 156 ? -11.945 3.549 14.630 1.00 86.12 156 PRO A O 1
ATOM 1171 N N . VAL A 1 157 ? -12.887 3.591 16.667 1.00 85.31 157 VAL A N 1
ATOM 1172 C CA . VAL A 1 157 ? -12.950 2.121 16.799 1.00 85.31 157 VAL A CA 1
ATOM 1173 C C . VAL A 1 157 ? -13.728 1.491 15.639 1.00 85.31 157 VAL A C 1
ATOM 1175 O O . VAL A 1 157 ? -13.364 0.419 15.160 1.00 85.31 157 VAL A O 1
ATOM 1178 N N . ALA A 1 158 ? -14.766 2.170 15.142 1.00 84.12 158 ALA A N 1
ATOM 1179 C CA . ALA A 1 158 ? -15.551 1.711 13.997 1.00 84.12 158 ALA A CA 1
ATOM 1180 C C . ALA A 1 158 ? -14.702 1.569 12.720 1.00 84.12 158 ALA A C 1
ATOM 1182 O O . ALA A 1 158 ? -14.788 0.546 12.037 1.00 84.12 158 ALA A O 1
ATOM 1183 N N . ASP A 1 159 ? -13.847 2.553 12.439 1.00 84.50 159 ASP A N 1
ATOM 1184 C CA . ASP A 1 159 ? -12.982 2.556 11.258 1.00 84.50 159 ASP A CA 1
ATOM 1185 C C . ASP A 1 159 ? -11.850 1.538 11.411 1.00 84.50 159 ASP A C 1
ATOM 1187 O O . ASP A 1 159 ? -11.545 0.802 10.472 1.00 84.50 159 ASP A O 1
ATOM 1191 N N . PHE A 1 160 ? -11.286 1.416 12.618 1.00 86.56 160 PHE A N 1
ATOM 1192 C CA . PHE A 1 160 ? -10.287 0.391 12.918 1.00 86.56 160 PHE A CA 1
ATOM 1193 C C . PHE A 1 160 ? -10.837 -1.025 12.708 1.00 86.56 160 PHE A C 1
ATOM 1195 O O . PHE A 1 160 ? -10.199 -1.842 12.046 1.00 86.56 160 PHE A O 1
ATOM 1202 N N . LEU A 1 161 ? -12.034 -1.323 13.223 1.00 86.06 161 LEU A N 1
ATOM 1203 C CA . LEU A 1 161 ? -12.669 -2.632 13.046 1.00 86.06 161 LEU A CA 1
ATOM 1204 C C . LEU A 1 161 ? -13.018 -2.905 11.579 1.00 86.06 161 LEU A C 1
ATOM 1206 O O . LEU A 1 161 ? -12.875 -4.041 11.126 1.00 86.06 161 LEU A O 1
ATOM 1210 N N . ALA A 1 162 ? -13.426 -1.884 10.818 1.00 85.69 162 ALA A N 1
ATOM 1211 C CA . ALA A 1 162 ? -13.637 -2.018 9.380 1.00 85.69 162 ALA A CA 1
ATOM 1212 C C . ALA A 1 162 ? -12.327 -2.371 8.656 1.00 85.69 162 ALA A C 1
ATOM 1214 O O . ALA A 1 162 ? -12.295 -3.329 7.881 1.00 85.69 162 ALA A O 1
ATOM 1215 N N . LEU A 1 163 ? -11.235 -1.657 8.948 1.00 86.19 163 LEU A N 1
ATOM 1216 C CA . LEU A 1 163 ? -9.910 -1.920 8.382 1.00 86.19 163 LEU A CA 1
ATOM 1217 C C . LEU A 1 163 ? -9.371 -3.301 8.781 1.00 86.19 163 LEU A C 1
ATOM 1219 O O . LEU A 1 163 ? -8.856 -4.017 7.927 1.00 86.19 163 LEU A O 1
ATOM 1223 N N . LEU A 1 164 ? -9.549 -3.721 10.037 1.00 85.62 164 LEU A N 1
ATOM 1224 C CA . LEU A 1 164 ? -9.189 -5.062 10.508 1.00 85.62 164 LEU A CA 1
ATOM 1225 C C . LEU A 1 164 ? -10.023 -6.154 9.816 1.00 85.62 164 LEU A C 1
ATOM 1227 O O . LEU A 1 164 ? -9.516 -7.231 9.497 1.00 85.62 164 LEU A O 1
ATOM 1231 N N . GLY A 1 165 ? -11.298 -5.859 9.549 1.00 84.94 165 GLY A N 1
ATOM 1232 C CA . GLY A 1 165 ? -12.190 -6.664 8.718 1.00 84.94 165 GLY A CA 1
ATOM 1233 C C . GLY A 1 165 ? -11.629 -6.886 7.317 1.00 84.94 165 GLY A C 1
ATOM 1234 O O . GLY A 1 165 ? -11.560 -8.019 6.844 1.00 84.94 165 GLY A O 1
ATOM 1235 N N . HIS A 1 166 ? -11.185 -5.802 6.680 1.00 82.00 166 HIS A N 1
ATOM 1236 C CA . HIS A 1 166 ? -10.566 -5.846 5.360 1.00 82.00 166 HIS A CA 1
ATOM 1237 C C . HIS A 1 166 ? -9.213 -6.568 5.382 1.00 82.00 166 HIS A C 1
ATOM 1239 O O . HIS A 1 166 ? -8.968 -7.384 4.499 1.00 82.00 166 HIS A O 1
ATOM 1245 N N . LEU A 1 167 ? -8.374 -6.361 6.403 1.00 83.06 167 LEU A N 1
ATOM 1246 C CA . LEU A 1 167 ? -7.103 -7.080 6.554 1.00 83.06 167 LEU A CA 1
ATOM 1247 C C . LEU A 1 167 ? -7.291 -8.598 6.637 1.00 83.06 167 LEU A C 1
ATOM 1249 O O . LEU A 1 167 ? -6.531 -9.322 6.007 1.00 83.06 167 LEU A O 1
ATOM 1253 N N . ALA A 1 168 ? -8.321 -9.094 7.325 1.00 83.31 168 ALA A N 1
ATOM 1254 C CA . ALA A 1 168 ? -8.575 -10.537 7.419 1.00 83.31 168 ALA A CA 1
ATOM 1255 C C . ALA A 1 168 ? -8.918 -11.222 6.093 1.00 83.31 168 ALA A C 1
ATOM 1257 O O . ALA A 1 168 ? -8.812 -12.442 5.985 1.00 83.31 168 ALA A O 1
ATOM 1258 N N . ALA A 1 169 ? -9.326 -10.462 5.074 1.00 78.31 169 ALA A N 1
ATOM 1259 C CA . ALA A 1 169 ? -9.504 -11.012 3.734 1.00 78.31 169 ALA A CA 1
ATOM 1260 C C . ALA A 1 169 ? -8.160 -11.311 3.041 1.00 78.31 169 ALA A C 1
ATOM 1262 O O . ALA A 1 169 ? -8.118 -12.144 2.135 1.00 78.31 169 ALA A O 1
ATOM 1263 N N . TYR A 1 170 ? -7.081 -10.644 3.462 1.00 73.56 170 TYR A N 1
ATOM 1264 C CA . TYR A 1 170 ? -5.748 -10.735 2.859 1.00 73.56 170 TYR A CA 1
ATOM 1265 C C . TYR A 1 170 ? -4.730 -11.452 3.750 1.00 73.56 170 TYR A C 1
ATOM 1267 O O . TYR A 1 170 ? -3.792 -12.050 3.228 1.00 73.56 170 TYR A O 1
ATOM 1275 N N . ASP A 1 171 ? -4.927 -11.426 5.066 1.00 76.00 171 ASP A N 1
ATOM 1276 C CA . ASP A 1 171 ? -4.042 -12.028 6.052 1.00 76.00 171 ASP A CA 1
ATOM 1277 C C . ASP A 1 171 ? -4.760 -13.141 6.831 1.00 76.00 171 ASP A C 1
ATOM 1279 O O . ASP A 1 171 ? -5.676 -12.895 7.621 1.00 76.00 171 ASP A O 1
ATOM 1283 N N . SER A 1 172 ? -4.313 -14.383 6.624 1.00 71.69 172 SER A N 1
ATOM 1284 C CA . SER A 1 172 ? -4.829 -15.563 7.326 1.00 71.69 172 SER A CA 1
ATOM 1285 C C . SER A 1 172 ? -4.561 -15.539 8.832 1.00 71.69 172 SER A C 1
ATOM 1287 O O . SER A 1 172 ? -5.217 -16.268 9.579 1.00 71.69 172 SER A O 1
ATOM 1289 N N . ASP A 1 173 ? -3.625 -14.705 9.287 1.00 70.00 173 ASP A N 1
ATOM 1290 C CA . ASP A 1 173 ? -3.298 -14.543 10.698 1.00 70.00 173 ASP A CA 1
ATOM 1291 C C . ASP A 1 173 ? -4.342 -13.716 11.459 1.00 70.00 173 ASP A C 1
ATOM 1293 O O . ASP A 1 173 ? -4.394 -13.788 12.696 1.00 70.00 173 ASP A O 1
ATOM 1297 N N . VAL A 1 174 ? -5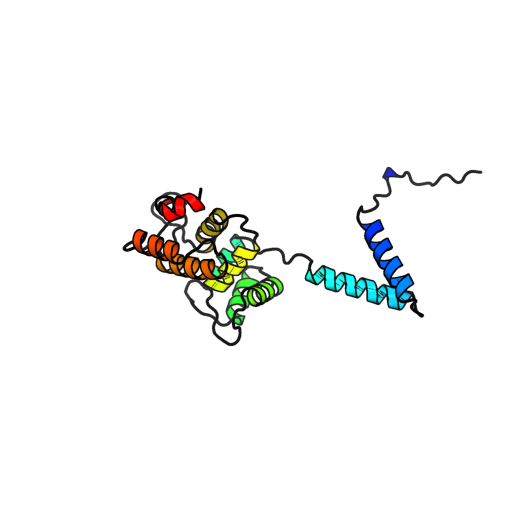.208 -12.977 10.757 1.00 80.19 174 VAL A N 1
ATOM 1298 C CA . VAL A 1 174 ? -6.338 -12.248 11.344 1.00 80.19 174 VAL A CA 1
ATOM 1299 C C . VAL A 1 174 ? -7.585 -13.133 11.300 1.00 80.19 174 VAL A C 1
ATOM 1301 O O . VAL A 1 174 ? -8.465 -13.004 10.453 1.00 80.19 174 VAL A O 1
ATOM 1304 N N . SER A 1 175 ? -7.664 -14.078 12.237 1.00 81.25 175 SER A N 1
ATOM 1305 C CA . SER A 1 175 ? -8.824 -14.971 12.345 1.00 81.25 175 SER A CA 1
ATOM 1306 C C . SER A 1 175 ? -10.092 -14.239 12.814 1.00 81.25 175 SER A C 1
ATOM 1308 O O . SER A 1 175 ? -10.028 -13.247 13.541 1.00 81.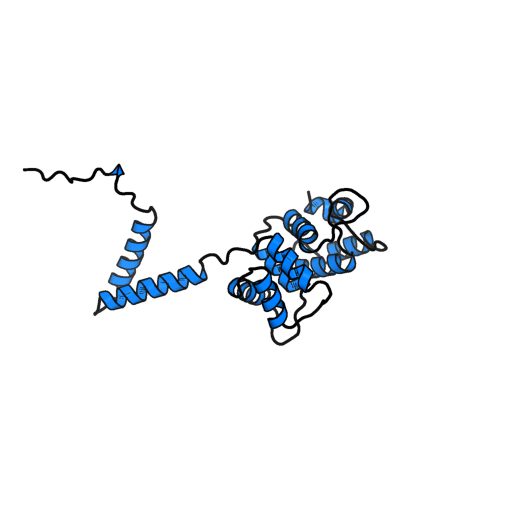25 175 SER A O 1
ATOM 1310 N N . ALA A 1 176 ? -11.269 -14.785 12.489 1.00 81.56 176 ALA A N 1
ATOM 1311 C CA . ALA A 1 176 ? -12.549 -14.286 13.007 1.00 81.56 176 ALA A CA 1
ATOM 1312 C C . ALA A 1 176 ? -12.604 -14.263 14.551 1.00 81.56 176 ALA A C 1
ATOM 1314 O O . ALA A 1 176 ? -13.230 -13.383 15.137 1.00 81.56 176 ALA A O 1
ATOM 1315 N N . ALA A 1 177 ? -11.903 -15.191 15.216 1.00 82.75 177 ALA A N 1
ATOM 1316 C CA . ALA A 1 177 ? -11.781 -15.203 16.673 1.00 82.75 177 ALA A CA 1
ATOM 1317 C C . ALA A 1 177 ? -10.997 -13.986 17.193 1.00 82.75 177 ALA A C 1
ATOM 1319 O O . ALA A 1 177 ? -11.402 -13.382 18.184 1.00 82.75 177 ALA A O 1
ATOM 1320 N N . LEU A 1 178 ? -9.923 -13.589 16.499 1.00 81.75 178 LEU A N 1
ATOM 1321 C CA . LEU A 1 178 ? -9.161 -12.382 16.827 1.00 81.75 178 LEU A CA 1
ATOM 1322 C C . LEU A 1 178 ? -10.025 -11.129 16.645 1.00 81.75 178 LEU A C 1
ATOM 1324 O O . LEU A 1 178 ? -10.072 -10.289 17.535 1.00 81.75 178 LEU A O 1
ATOM 1328 N N . GLN A 1 179 ? -10.756 -11.024 15.532 1.00 83.81 179 GLN A N 1
ATOM 1329 C CA . GLN A 1 179 ? -11.660 -9.894 15.286 1.00 83.81 179 GLN A CA 1
ATOM 1330 C C . GLN A 1 179 ? -12.715 -9.749 16.382 1.00 83.81 179 GLN A C 1
ATOM 1332 O O . GLN A 1 179 ? -12.966 -8.641 16.849 1.00 83.81 179 GLN A O 1
ATOM 1337 N N . GLN A 1 180 ? -13.305 -10.865 16.818 1.00 84.25 180 GLN A N 1
ATOM 1338 C CA . GLN A 1 180 ? -14.302 -10.857 17.880 1.00 84.25 180 GLN A CA 1
ATOM 1339 C C . GLN A 1 180 ? -13.695 -10.439 19.226 1.00 84.25 180 GLN A C 1
ATOM 1341 O O . GLN A 1 180 ? -14.253 -9.578 19.896 1.00 84.25 180 GLN A O 1
ATOM 1346 N N . GLN A 1 181 ? -12.530 -10.978 19.594 1.00 83.94 181 GLN A N 1
ATOM 1347 C CA . GLN A 1 181 ? -11.835 -10.601 20.830 1.00 83.94 181 GLN A CA 1
ATOM 1348 C C . GLN A 1 181 ? -11.449 -9.119 20.853 1.00 83.94 181 GLN A C 1
ATOM 1350 O O . GLN A 1 181 ? -11.579 -8.462 21.882 1.00 83.94 181 GLN A O 1
ATOM 1355 N N . VAL A 1 182 ? -11.003 -8.580 19.717 1.00 84.06 182 VAL A N 1
ATOM 1356 C CA . VAL A 1 182 ? -10.660 -7.160 19.581 1.00 84.06 182 VAL A CA 1
ATOM 1357 C C . VAL A 1 182 ? -11.913 -6.286 19.641 1.00 84.06 182 VAL A C 1
ATOM 1359 O O . VAL A 1 182 ? -11.913 -5.279 20.344 1.00 84.06 182 VAL A O 1
ATOM 1362 N N . ALA A 1 183 ? -13.002 -6.681 18.975 1.00 85.12 183 ALA A N 1
ATOM 1363 C CA . ALA A 1 183 ? -14.277 -5.966 19.036 1.00 85.12 183 ALA A CA 1
ATOM 1364 C C . ALA A 1 183 ? -14.879 -5.959 20.453 1.00 85.12 183 ALA A C 1
ATOM 1366 O O . ALA A 1 183 ? -15.421 -4.945 20.885 1.00 85.12 183 ALA A O 1
ATOM 1367 N N . GLU A 1 184 ? -14.756 -7.065 21.192 1.00 86.31 184 GLU A N 1
ATOM 1368 C CA . GLU A 1 184 ? -15.177 -7.163 22.593 1.00 86.31 184 GLU A CA 1
ATOM 1369 C C . GLU A 1 184 ? -14.290 -6.306 23.508 1.00 86.31 184 GLU A C 1
ATOM 1371 O O . GLU A 1 184 ? -14.809 -5.563 24.341 1.00 86.31 184 GLU A O 1
ATOM 1376 N N . ALA A 1 185 ? -12.966 -6.344 23.329 1.00 82.94 185 ALA A N 1
ATOM 1377 C CA . ALA A 1 185 ? -12.022 -5.570 24.136 1.00 82.94 185 ALA A CA 1
ATOM 1378 C C . ALA A 1 185 ? -12.152 -4.051 23.929 1.00 82.94 185 ALA A C 1
ATOM 1380 O O . ALA A 1 185 ? -11.973 -3.284 24.872 1.00 82.94 185 ALA A O 1
ATOM 1381 N N . LEU A 1 186 ? -12.493 -3.623 22.711 1.00 83.12 186 LEU A N 1
ATOM 1382 C CA . LEU A 1 186 ? -12.724 -2.218 22.364 1.00 83.12 186 LEU A CA 1
ATOM 1383 C C . LEU A 1 186 ? -14.192 -1.792 22.540 1.00 83.12 186 LEU A C 1
ATOM 1385 O O . LEU A 1 186 ? -14.546 -0.646 22.252 1.00 83.12 186 LEU A O 1
ATOM 1389 N N . SER A 1 187 ? -15.065 -2.686 23.020 1.00 78.88 187 SER A N 1
ATOM 1390 C CA . SER A 1 187 ? -16.481 -2.370 23.206 1.00 78.88 187 SER A CA 1
ATOM 1391 C C . SER A 1 187 ? -16.659 -1.241 24.233 1.00 78.88 187 SER A C 1
ATOM 1393 O O . SER A 1 187 ? -16.236 -1.327 25.384 1.00 78.88 187 SER A O 1
ATOM 1395 N N . GLY A 1 188 ? -17.271 -0.134 23.798 1.00 76.44 188 GLY A N 1
ATOM 1396 C CA . GLY A 1 188 ? -17.500 1.055 24.628 1.00 76.44 188 GLY A CA 1
ATOM 1397 C C . GLY A 1 188 ? -16.432 2.151 24.529 1.00 76.44 188 GLY A C 1
ATOM 1398 O O . GLY A 1 188 ? -16.628 3.216 25.114 1.00 76.44 188 GLY A O 1
ATOM 1399 N N . GLN A 1 189 ? -15.350 1.945 23.772 1.00 80.81 189 GLN A N 1
ATOM 1400 C CA . GLN A 1 189 ? -14.415 3.012 23.406 1.00 80.81 189 GLN A CA 1
ATOM 1401 C C . GLN A 1 189 ? -14.874 3.690 22.107 1.00 80.81 189 GLN A C 1
ATOM 1403 O O . GLN A 1 189 ? -15.319 3.026 21.174 1.00 80.81 189 GLN A O 1
ATOM 1408 N N . LEU A 1 190 ? -14.790 5.022 22.052 1.00 78.25 190 LEU A N 1
ATOM 1409 C CA . LEU A 1 190 ? -15.044 5.779 20.817 1.00 78.25 190 LEU A CA 1
ATOM 1410 C C . LEU A 1 190 ? -13.833 5.714 19.881 1.00 78.25 190 LEU A C 1
ATOM 1412 O O . LEU A 1 190 ? -13.973 5.542 18.673 1.00 78.25 190 LEU A O 1
ATOM 1416 N N . ASP A 1 191 ? -12.655 5.758 20.490 1.00 83.62 191 ASP A N 1
ATOM 1417 C CA . ASP A 1 191 ? -11.376 6.011 19.858 1.00 83.62 191 ASP A CA 1
ATOM 1418 C C . ASP A 1 191 ? -10.322 5.054 20.424 1.00 83.62 191 ASP A C 1
ATOM 1420 O O . ASP A 1 191 ? -10.351 4.728 21.614 1.00 83.62 191 ASP A O 1
ATOM 1424 N N . THR A 1 192 ? -9.386 4.618 19.583 1.00 84.81 192 THR A N 1
ATOM 1425 C CA . THR A 1 192 ? -8.281 3.737 19.974 1.00 84.81 192 THR A CA 1
ATOM 1426 C C . THR A 1 192 ? -6.951 4.237 19.413 1.00 84.81 192 THR A C 1
ATOM 1428 O O . THR A 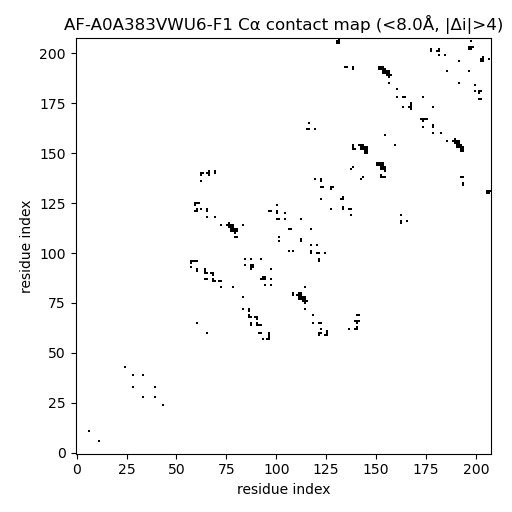1 192 ? -6.908 4.932 18.397 1.00 84.81 192 THR A O 1
ATOM 1431 N N . ASP A 1 193 ? -5.859 3.902 20.092 1.00 85.00 193 ASP A N 1
ATOM 1432 C CA . ASP A 1 193 ? -4.484 4.215 19.720 1.00 85.00 193 ASP A CA 1
ATOM 1433 C C . ASP A 1 193 ? -3.634 2.934 19.671 1.00 85.00 193 ASP A C 1
ATOM 1435 O O . ASP A 1 193 ? -4.006 1.880 20.194 1.00 85.00 193 ASP A O 1
ATOM 1439 N N . TYR A 1 194 ? -2.450 3.016 19.059 1.00 82.19 194 TYR A N 1
ATOM 1440 C CA . TYR A 1 194 ? -1.560 1.855 18.931 1.00 82.19 194 TYR A CA 1
ATOM 1441 C C . TYR A 1 194 ? -1.190 1.239 20.295 1.00 82.19 194 TYR A C 1
ATOM 1443 O O . TYR A 1 194 ? -1.090 0.019 20.430 1.00 82.19 194 TYR A O 1
ATOM 1451 N N . LYS A 1 195 ? -1.031 2.065 21.339 1.00 81.31 195 LYS A N 1
ATOM 1452 C CA . LYS A 1 195 ? -0.730 1.590 22.701 1.00 81.31 195 LYS A CA 1
ATOM 1453 C C . LYS A 1 195 ? -1.925 0.896 23.349 1.00 81.31 195 LYS A C 1
ATOM 1455 O O . LYS A 1 195 ? -1.730 -0.108 24.032 1.00 81.31 195 LYS A O 1
ATOM 1460 N N . GLY A 1 196 ? -3.142 1.381 23.115 1.00 78.88 196 GLY A N 1
ATOM 1461 C CA . GLY A 1 196 ? -4.377 0.730 23.535 1.00 78.88 196 GLY A CA 1
ATOM 1462 C C . GLY A 1 196 ? -4.530 -0.662 22.928 1.00 78.88 196 GLY A C 1
ATOM 1463 O O . GLY A 1 196 ? -4.954 -1.584 23.621 1.00 78.88 196 GLY A O 1
ATOM 1464 N N . LEU A 1 197 ? -4.084 -0.859 21.684 1.00 81.94 197 LEU A N 1
ATOM 1465 C CA . LEU A 1 197 ? -4.067 -2.186 21.062 1.00 81.94 197 LEU A CA 1
ATOM 1466 C C . LEU A 1 197 ? -3.034 -3.136 21.678 1.00 81.94 197 LEU A C 1
ATOM 1468 O O . LEU A 1 197 ? -3.323 -4.321 21.824 1.00 81.94 197 LEU A O 1
ATOM 1472 N N . LEU A 1 198 ? -1.861 -2.638 22.087 1.00 81.19 198 LEU A N 1
ATOM 1473 C CA . LEU A 1 198 ? -0.862 -3.445 22.806 1.00 81.19 198 LEU A CA 1
ATOM 1474 C C . LEU A 1 198 ? -1.366 -3.932 24.174 1.00 81.19 198 LEU A C 1
ATOM 1476 O O . LEU A 1 198 ? -0.862 -4.924 24.694 1.00 81.19 198 LEU A O 1
ATOM 1480 N N . ALA A 1 199 ? -2.360 -3.261 24.761 1.00 80.88 199 ALA A N 1
ATOM 1481 C CA . ALA A 1 199 ? -2.987 -3.705 26.003 1.00 80.88 199 ALA A CA 1
ATOM 1482 C C . ALA A 1 199 ? -3.940 -4.899 25.804 1.00 80.88 199 ALA A C 1
ATOM 1484 O O . ALA A 1 199 ? -4.334 -5.528 26.788 1.00 80.88 199 ALA A O 1
ATOM 1485 N N . ILE A 1 200 ? -4.308 -5.228 24.559 1.00 82.50 200 ILE A N 1
ATOM 1486 C CA . ILE A 1 200 ? -5.168 -6.367 24.229 1.00 82.50 200 ILE A CA 1
ATOM 1487 C C . ILE A 1 200 ? -4.280 -7.610 24.084 1.00 82.50 200 ILE A C 1
ATOM 1489 O O . ILE A 1 200 ? -3.525 -7.692 23.116 1.00 82.50 200 ILE A O 1
ATOM 1493 N N . PRO A 1 201 ? -4.389 -8.622 24.968 1.00 77.12 201 PRO A N 1
ATOM 1494 C CA . PRO A 1 201 ? -3.487 -9.778 24.960 1.00 77.12 201 PRO A CA 1
ATOM 1495 C C . PRO A 1 201 ? -3.444 -10.516 23.616 1.00 77.12 201 PRO A C 1
ATOM 1497 O O . PRO A 1 201 ? -2.385 -10.934 23.168 1.00 77.12 201 PRO A O 1
ATOM 1500 N N . ALA A 1 202 ? -4.590 -10.614 22.935 1.00 76.06 202 ALA A N 1
ATOM 1501 C CA . ALA A 1 202 ? -4.708 -11.291 21.645 1.00 76.06 202 ALA A CA 1
ATOM 1502 C C . ALA A 1 202 ? -3.970 -10.578 20.494 1.00 76.06 202 ALA A C 1
ATOM 1504 O O . ALA A 1 202 ? -3.574 -11.225 19.524 1.00 76.06 202 ALA A O 1
ATOM 1505 N N . LEU A 1 203 ? -3.799 -9.254 20.588 1.00 78.81 203 LEU A N 1
ATOM 1506 C CA . LEU A 1 203 ? -3.045 -8.455 19.620 1.00 78.81 203 LEU A CA 1
ATOM 1507 C C . LEU A 1 203 ? -1.598 -8.237 20.063 1.00 78.81 203 LEU A C 1
ATOM 1509 O O . LEU A 1 203 ? -0.727 -8.164 19.203 1.00 78.81 203 LEU A O 1
ATOM 1513 N N . ALA A 1 204 ? -1.329 -8.178 21.368 1.00 77.06 204 ALA A N 1
ATOM 1514 C CA . ALA A 1 204 ? 0.003 -7.956 21.924 1.00 77.06 204 ALA A CA 1
ATOM 1515 C C . ALA A 1 204 ? 1.034 -8.951 21.370 1.00 77.06 204 ALA A C 1
ATOM 1517 O O . ALA A 1 204 ? 2.097 -8.532 20.926 1.00 77.06 204 ALA A O 1
ATOM 1518 N N . ASP A 1 205 ? 0.680 -10.237 21.287 1.00 75.38 205 ASP A N 1
ATOM 1519 C CA . ASP A 1 205 ? 1.567 -11.286 20.762 1.00 75.38 205 ASP A CA 1
ATOM 1520 C C . ASP A 1 205 ? 1.877 -11.138 19.259 1.00 75.38 205 ASP A C 1
ATOM 1522 O O . ASP A 1 205 ? 2.886 -11.649 18.784 1.00 75.38 205 ASP A O 1
ATOM 1526 N N . LYS A 1 206 ? 1.011 -10.454 18.497 1.00 74.00 206 LYS A N 1
ATOM 1527 C CA . LYS A 1 206 ? 1.176 -10.201 17.051 1.00 74.00 206 LYS A CA 1
ATOM 1528 C C . LYS A 1 206 ? 1.777 -8.826 16.742 1.00 74.00 206 LYS A C 1
ATOM 1530 O O . LYS A 1 206 ? 2.207 -8.587 15.614 1.00 74.00 206 LYS A O 1
ATOM 1535 N N . LEU A 1 207 ? 1.738 -7.912 17.711 1.00 72.25 207 LEU A N 1
ATOM 1536 C CA . LEU A 1 207 ? 2.217 -6.533 17.603 1.00 72.25 207 LEU A CA 1
ATOM 1537 C C . LEU A 1 207 ? 3.600 -6.318 18.254 1.00 72.25 207 LEU A C 1
ATOM 1539 O O . LEU A 1 207 ? 4.181 -5.249 18.050 1.00 72.25 207 LEU A O 1
ATOM 1543 N N . ALA A 1 208 ? 4.091 -7.288 19.036 1.00 63.78 208 ALA A N 1
ATOM 1544 C CA . ALA A 1 208 ? 5.424 -7.319 19.652 1.00 63.78 208 ALA A CA 1
ATOM 1545 C C . ALA A 1 208 ? 6.503 -7.842 18.692 1.00 63.78 208 ALA A C 1
ATOM 1547 O O . ALA A 1 208 ? 7.638 -7.316 18.770 1.00 63.78 208 ALA A O 1
#

Organism: Tetradesmus obliquus (NCBI:txid3088)

pLDDT: mean 80.36, std 10.78, range [40.09, 95.25]

Secondary structure (DSSP, 8-state):
-----SS-GGG----TTHHHHHHHHHHHHHHH--S-HHHHHHHHHHHHHHHHHHHS--PPPPHHHHHHHHHHHTT-SEE-HHHHHHHHHHTT--HHHHHHHHHHTT--TTSPEEHHHHHHHHHHTTT--SHHHHHHHHHHHHPEEPTTSSS-EEEEHHHHHHHHHHHTTT-TTS-HHHHHHHHHHTTT-SEEEHHHHHTSHHHHHHH-

Solvent-accessible surface area (backbone atoms only — not comparable to full-atom values): 12141 Å² total; per-residue (Å²): 135,84,84,74,73,94,67,60,76,88,78,60,84,74,64,87,60,53,65,57,54,54,51,53,52,52,53,51,48,68,72,64,62,65,94,48,65,68,60,52,49,51,52,52,51,51,52,50,47,53,55,44,52,76,66,55,66,67,72,59,60,50,65,66,30,50,25,49,23,40,69,76,39,70,93,42,68,59,40,46,60,68,60,52,48,52,34,30,46,76,36,70,36,55,67,72,48,51,55,50,40,40,62,72,68,67,56,65,78,92,44,68,34,51,44,67,59,55,54,48,46,48,53,56,62,56,63,50,89,40,68,37,52,42,55,52,46,46,31,68,36,72,23,46,80,55,93,83,64,78,99,52,30,33,32,45,40,70,59,51,52,51,50,52,55,56,45,36,78,78,33,85,86,51,38,73,67,54,54,49,54,50,53,60,73,48,60,90,50,70,61,43,37,72,68,61,47,53,70,36,70,89,44,26,79,62,56,110